Protein AF-I7GJS0-F1 (afdb_monomer_lite)

Foldseek 3Di:
DVVVVVVVVVVVVVVVVVVVVVVVVVVVVVVVVVVVVVVVVVVVVVVVVVVVVVVVVVVVVVVVVVVVVVVVVVVVVVVVVVVVVVVVVVVVVVVVVVVVVVVVVVVVVVVVVVVVVVVVVVVVVVVVVVVVVVVVVVVVVVVVVVVVVVVVVVVVVVVVVVVVVVVVVVCVVCVVVVNHPPPDPPDDPPPDDDDDDDDDDDDDDDPPPDDDDDDDDDDDDDDDDDDDDDDDDDDPPPVVVVQVVQWDAAPPPRDIHGNVPVVVNVVVNVVVVD

Radius of gyration: 73.62 Å; chains: 1; bounding box: 136×61×220 Å

Organism: Macaca fascicularis (NCBI:txid9541)

InterPro domains:
  IPR041641 CALCOCO1/2, zinc finger UBZ1-type [PS51905] (247-272)
  IPR051002 Ubiquitin-binding and autophagy-associated domain-containing protein [PTHR31915] (128-273)

Secondary structure (DSSP, 8-state):
-HHHHHHHHHHHHHHHHHHHHHHHHHHHHHHHHHHHHHHHHHHHHHHHHHHHHHHHHHHHHHHHHHHHHHHHHHHHHHHHHHHHHHHHHHHHHHHHHHHHHHHHHHHHHHHHHHHHHHHHHHHHHHHHHHHHHHHHHHHHHHHHHHHHHHHHHHHHHHHHHHHHHHHHHHHHHHHHTT--TTSS---------------------------------------------------TTHHHHHHTTSEEEPTTT--EEEGGGHHHHHHHHHHTT-

Sequence (274 aa):
MQAELQKKQEELETLQSINKKLELKVKEQKDYWETELLQLKEQNQKMSSENEKMGIRVDQLQAQLSTQEKEMEKLVQGDQDKTEQLEHLKKENGHLFLSLTEQRKDQKKLEQTVEEMKQNETTAMKKQQELTDENFDLSRRLSEKKMIYNALQREKERLEGENDLLKRENSRLLSYMGLDFNSLPYQVPTSDEGGAGQNPGLVYGNPYSGIQESSSPSQLSIKKCPICKADDICDHTLEQQQMQALCLNCPICDKIFPATEKQIFEDHVFCHSL

pLDDT: mean 81.27, std 23.24, range [31.23, 98.62]

Structure (mmCIF, N/CA/C/O backbone):
data_AF-I7GJS0-F1
#
_entry.id   AF-I7GJS0-F1
#
loop_
_atom_site.group_PDB
_atom_site.id
_atom_site.type_symbol
_atom_site.label_atom_id
_atom_site.label_alt_id
_atom_site.label_comp_id
_atom_site.label_asym_id
_atom_site.label_entity_id
_atom_site.label_seq_id
_atom_site.pdbx_PDB_ins_code
_atom_site.Cartn_x
_atom_site.Cartn_y
_atom_site.Cartn_z
_atom_site.occupancy
_atom_site.B_iso_or_equiv
_atom_site.auth_seq_id
_atom_site.auth_comp_id
_atom_site.auth_asym_id
_atom_site.auth_atom_id
_atom_site.pdbx_PDB_model_num
ATOM 1 N N . MET A 1 1 ? -63.911 3.334 114.489 1.00 67.69 1 MET A N 1
ATOM 2 C CA . MET A 1 1 ? -62.872 2.339 114.838 1.00 67.69 1 MET A CA 1
ATOM 3 C C . MET A 1 1 ? -63.097 0.957 114.211 1.00 67.69 1 MET A C 1
ATOM 5 O O . MET A 1 1 ? -62.375 0.657 113.278 1.00 67.69 1 MET A O 1
ATOM 9 N N . GLN A 1 2 ? -64.072 0.123 114.614 1.00 74.56 2 GLN A N 1
ATOM 10 C CA . GLN A 1 2 ? -64.191 -1.256 114.074 1.00 74.56 2 GLN A CA 1
ATOM 11 C C . GLN A 1 2 ? -64.625 -1.325 112.590 1.00 74.56 2 GLN A C 1
ATOM 13 O O . GLN A 1 2 ? -64.014 -2.047 111.809 1.00 74.56 2 GLN A O 1
ATOM 18 N N . ALA A 1 3 ? -65.599 -0.505 112.170 1.00 78.69 3 ALA A N 1
ATOM 19 C CA . ALA A 1 3 ? -66.038 -0.418 110.768 1.00 78.69 3 ALA A CA 1
ATOM 20 C C . ALA A 1 3 ? -64.973 0.180 109.823 1.00 78.69 3 ALA A C 1
ATOM 22 O O . ALA A 1 3 ? -64.853 -0.229 108.672 1.00 78.69 3 ALA A O 1
ATOM 23 N N . GLU A 1 4 ? -64.159 1.122 110.310 1.00 80.31 4 GLU A N 1
ATOM 24 C CA . GLU A 1 4 ? -63.023 1.661 109.545 1.00 80.31 4 GLU A CA 1
ATOM 25 C C . GLU A 1 4 ? -61.929 0.618 109.342 1.00 80.31 4 GLU A C 1
ATOM 27 O O . GLU A 1 4 ? -61.333 0.564 108.274 1.00 80.31 4 GLU A O 1
ATOM 32 N N . LEU A 1 5 ? -61.681 -0.226 110.344 1.00 83.75 5 LEU A N 1
ATOM 33 C CA . LEU A 1 5 ? -60.669 -1.278 110.280 1.00 83.75 5 LEU A CA 1
ATOM 34 C C . LEU A 1 5 ? -61.063 -2.369 109.272 1.00 83.75 5 LEU A C 1
ATOM 36 O O . LEU A 1 5 ? -60.226 -2.834 108.506 1.00 83.75 5 LEU A O 1
ATOM 40 N N . GLN A 1 6 ? -62.354 -2.701 109.210 1.00 82.94 6 GLN A N 1
ATOM 41 C CA . GLN A 1 6 ? -62.910 -3.647 108.242 1.00 82.94 6 GLN A CA 1
ATOM 42 C C . GLN A 1 6 ? -62.874 -3.094 106.806 1.00 82.94 6 GLN A C 1
ATOM 44 O O . GLN A 1 6 ? -62.404 -3.773 105.899 1.00 82.94 6 GLN A O 1
ATOM 49 N N . LYS A 1 7 ? -63.224 -1.815 106.613 1.00 87.06 7 LYS A N 1
ATOM 50 C CA . LYS A 1 7 ? -63.059 -1.123 105.324 1.00 87.06 7 LYS A CA 1
ATOM 51 C C . LYS A 1 7 ? -61.591 -1.070 104.879 1.00 87.06 7 LYS A C 1
ATOM 53 O O . LYS A 1 7 ? -61.289 -1.270 103.707 1.00 87.06 7 LYS A O 1
ATOM 58 N N . LYS A 1 8 ? -60.662 -0.832 105.812 1.00 88.50 8 LYS A N 1
ATOM 59 C CA . LYS A 1 8 ? -59.216 -0.842 105.538 1.00 88.50 8 LYS A CA 1
ATOM 60 C C . LYS A 1 8 ? -58.697 -2.230 105.156 1.00 88.50 8 LYS A C 1
ATOM 62 O O . LYS A 1 8 ? -57.802 -2.316 104.322 1.00 88.50 8 LYS A O 1
ATOM 67 N N . GLN A 1 9 ? -59.269 -3.293 105.717 1.00 90.00 9 GLN A N 1
ATOM 68 C CA . GLN A 1 9 ? -58.950 -4.673 105.350 1.00 90.00 9 GLN A CA 1
ATOM 69 C C . GLN A 1 9 ? -59.422 -5.010 103.923 1.00 90.00 9 GLN A C 1
ATOM 71 O O . GLN A 1 9 ? -58.647 -5.541 103.133 1.00 90.00 9 GLN A O 1
ATOM 76 N N . GLU A 1 10 ? -60.650 -4.637 103.558 1.00 88.06 10 GLU A N 1
ATOM 77 C CA . GLU A 1 10 ? -61.187 -4.825 102.199 1.00 88.06 10 GLU A CA 1
ATOM 78 C C . GLU A 1 10 ? -60.404 -4.009 101.148 1.00 88.06 10 GLU A C 1
ATOM 80 O O . GLU A 1 10 ? -60.085 -4.498 100.059 1.00 88.06 10 GLU A O 1
ATOM 85 N N . GLU A 1 11 ? -60.017 -2.771 101.480 1.00 90.38 11 GLU A N 1
ATOM 86 C CA . GLU A 1 11 ? -59.119 -1.946 100.654 1.00 90.38 11 GLU A CA 1
ATOM 87 C C . GLU A 1 11 ? -57.749 -2.624 100.458 1.00 90.38 11 GLU A C 1
ATOM 89 O O . GLU A 1 11 ? -57.196 -2.606 99.358 1.00 90.38 11 GLU A O 1
ATOM 94 N N . LEU A 1 12 ? -57.203 -3.272 101.491 1.00 92.38 12 LEU A N 1
ATOM 95 C CA . LEU A 1 12 ? -55.929 -3.985 101.396 1.00 92.38 12 LEU A CA 1
ATOM 96 C C . LEU A 1 12 ? -56.027 -5.220 100.486 1.00 92.38 12 LEU A C 1
ATOM 98 O O . LEU A 1 12 ? -55.151 -5.435 99.649 1.00 92.38 12 LEU A O 1
ATOM 102 N N . GLU A 1 13 ? -57.089 -6.014 100.612 1.00 92.19 13 GLU A N 1
ATOM 103 C CA . GLU A 1 13 ? -57.303 -7.219 99.798 1.00 92.19 13 GLU A CA 1
ATOM 104 C C . GLU A 1 13 ? -57.549 -6.886 98.318 1.00 92.19 13 GLU A C 1
ATOM 106 O O . GLU A 1 13 ? -57.004 -7.543 97.423 1.00 92.19 13 GLU A O 1
ATOM 111 N N . THR A 1 14 ? -58.306 -5.822 98.036 1.00 93.00 14 THR A N 1
ATOM 112 C CA . THR A 1 14 ? -58.502 -5.330 96.661 1.00 93.00 14 THR A CA 1
ATOM 113 C C . THR A 1 14 ? -57.197 -4.818 96.056 1.00 93.00 14 THR A C 1
ATOM 115 O O . THR A 1 14 ? -56.871 -5.187 94.924 1.00 93.00 14 THR A O 1
ATOM 118 N N . LEU A 1 15 ? -56.397 -4.055 96.810 1.00 94.19 15 LEU A N 1
ATOM 119 C CA . LEU A 1 15 ? -55.065 -3.624 96.380 1.00 94.19 15 LEU A CA 1
ATOM 120 C C . LEU A 1 15 ? -54.126 -4.810 96.134 1.00 94.19 15 LEU A C 1
ATOM 122 O O . LEU A 1 15 ? -53.414 -4.816 95.133 1.00 94.19 15 LEU A O 1
ATOM 126 N N . GLN A 1 16 ? -54.152 -5.845 96.977 1.00 93.75 16 GLN A N 1
ATOM 127 C CA . GLN A 1 16 ? -53.369 -7.068 96.765 1.00 93.75 16 GLN A CA 1
ATOM 128 C C . GLN A 1 16 ? -53.782 -7.812 95.487 1.00 93.75 16 GLN A C 1
ATOM 130 O O . GLN A 1 16 ? -52.921 -8.283 94.743 1.00 93.75 16 GLN A O 1
ATOM 135 N N . SER A 1 17 ? -55.085 -7.906 95.208 1.00 95.12 17 SER A N 1
ATOM 136 C CA . SER A 1 17 ? -55.609 -8.511 93.977 1.00 95.12 17 SER A CA 1
ATOM 137 C C . SER A 1 17 ? -55.191 -7.724 92.730 1.00 95.12 17 SER A C 1
ATOM 139 O O . SER A 1 17 ? -54.705 -8.298 91.752 1.00 95.12 17 SER A O 1
ATOM 141 N N . ILE A 1 18 ? -55.302 -6.392 92.786 1.00 95.31 18 ILE A N 1
ATOM 142 C CA . ILE A 1 18 ? -54.853 -5.495 91.715 1.00 95.31 18 ILE A CA 1
ATOM 143 C C . ILE A 1 18 ? -53.346 -5.639 91.494 1.00 95.31 18 ILE A C 1
ATOM 145 O O . ILE A 1 18 ? -52.919 -5.755 90.346 1.00 95.31 18 ILE A O 1
ATOM 149 N N . ASN A 1 19 ? -52.551 -5.689 92.565 1.00 94.88 19 ASN A N 1
ATOM 150 C CA . ASN A 1 19 ? -51.101 -5.807 92.466 1.00 94.88 19 ASN A CA 1
ATOM 151 C C . ASN A 1 19 ? -50.687 -7.131 91.803 1.00 94.88 19 ASN A C 1
ATOM 153 O O . ASN A 1 19 ? -49.937 -7.116 90.834 1.00 94.88 19 ASN A O 1
ATOM 157 N N . LYS A 1 20 ? -51.287 -8.262 92.203 1.00 95.88 20 LYS A N 1
ATOM 158 C CA . LYS A 1 20 ? -51.072 -9.563 91.536 1.00 95.88 20 LYS A CA 1
ATOM 159 C C . LYS A 1 20 ? -51.427 -9.529 90.046 1.00 95.88 20 LYS A C 1
ATOM 161 O O . LYS A 1 20 ? -50.728 -10.110 89.219 1.00 95.88 20 LYS A O 1
ATOM 166 N N . LYS A 1 21 ? -52.519 -8.848 89.681 1.00 96.19 21 LYS A N 1
ATOM 167 C CA . LYS A 1 21 ? -52.943 -8.708 88.278 1.00 96.19 21 LYS A CA 1
ATOM 168 C C . LYS A 1 21 ? -51.987 -7.824 87.473 1.00 96.19 21 LYS A C 1
ATOM 170 O O . LYS A 1 21 ? -51.758 -8.098 86.297 1.00 96.19 21 LYS A O 1
ATOM 175 N N . LEU A 1 22 ? -51.443 -6.772 88.085 1.00 96.06 22 LEU A N 1
ATOM 176 C CA . LEU A 1 22 ? -50.416 -5.926 87.475 1.00 96.06 22 LEU A CA 1
ATOM 177 C C . LEU A 1 22 ? -49.103 -6.690 87.292 1.00 96.06 22 LEU A C 1
ATOM 179 O O . LEU A 1 22 ? -48.543 -6.638 86.204 1.00 96.06 22 LEU A O 1
ATOM 183 N N . GLU A 1 23 ? -48.659 -7.450 88.294 1.00 95.38 23 GLU A N 1
ATOM 184 C CA . GLU A 1 23 ? -47.472 -8.309 88.198 1.00 95.38 23 GLU A CA 1
ATOM 185 C C . GLU A 1 23 ? -47.585 -9.312 87.043 1.00 95.38 23 GLU A C 1
ATOM 187 O O . GLU A 1 23 ? -46.649 -9.445 86.254 1.00 95.38 23 GLU A O 1
ATOM 192 N N . LEU A 1 24 ? -48.745 -9.964 86.890 1.00 96.31 24 LEU A N 1
ATOM 193 C CA . LEU A 1 24 ? -49.010 -10.861 85.760 1.00 96.31 24 LEU A CA 1
ATOM 194 C C . LEU A 1 24 ? -48.911 -10.135 84.414 1.00 96.31 24 LEU A C 1
ATOM 196 O O . LEU A 1 24 ? -48.199 -10.603 83.533 1.00 96.31 24 LEU A O 1
ATOM 200 N N . LYS A 1 25 ? -49.547 -8.966 84.267 1.00 96.19 25 LYS A N 1
ATOM 201 C CA . LYS A 1 25 ? -49.485 -8.183 83.020 1.00 96.19 25 LYS A CA 1
ATOM 202 C C . LYS A 1 25 ? -48.079 -7.696 82.685 1.00 96.19 25 LYS A C 1
ATOM 204 O O . LYS A 1 25 ? -47.700 -7.696 81.519 1.00 96.19 25 LYS A O 1
ATOM 209 N N . VAL A 1 26 ? -47.313 -7.266 83.689 1.00 96.12 26 VAL A N 1
ATOM 210 C CA . VAL A 1 26 ? -45.912 -6.860 83.509 1.00 96.12 26 VAL A CA 1
ATOM 211 C C . VAL A 1 26 ? -45.082 -8.049 83.040 1.00 96.12 26 VAL A C 1
ATOM 213 O O . VAL A 1 26 ? -44.243 -7.892 82.158 1.00 96.12 26 VAL A O 1
ATOM 216 N N . LYS A 1 27 ? -45.338 -9.241 83.587 1.00 95.94 27 LYS A N 1
ATOM 217 C CA . LYS A 1 27 ? -44.664 -10.469 83.169 1.00 95.94 27 LYS A CA 1
ATOM 218 C C . LYS A 1 27 ? -45.028 -10.868 81.738 1.00 95.94 27 LYS A C 1
ATOM 220 O O . LYS A 1 27 ? -44.129 -11.084 80.942 1.00 95.94 27 LYS A O 1
ATOM 225 N N . GLU A 1 28 ? -46.312 -10.868 81.388 1.00 95.81 28 GLU A N 1
ATOM 226 C CA . GLU A 1 28 ? -46.781 -11.145 80.022 1.00 95.81 28 GLU A CA 1
ATOM 227 C C . GLU A 1 28 ? -46.201 -10.153 79.004 1.00 95.81 28 GLU A C 1
ATOM 229 O O . GLU A 1 28 ? -45.730 -10.559 77.945 1.00 95.81 28 GLU A O 1
ATOM 234 N N . GLN A 1 29 ? -46.186 -8.854 79.329 1.00 96.75 29 GLN A N 1
ATOM 235 C CA . GLN A 1 29 ? -45.533 -7.855 78.483 1.00 96.75 29 GLN A CA 1
ATOM 236 C C . GLN A 1 29 ? -44.040 -8.124 78.352 1.00 96.75 29 GLN A C 1
ATOM 238 O O . GLN A 1 29 ? -43.509 -8.035 77.250 1.00 96.75 29 GLN A O 1
ATOM 243 N N . LYS A 1 30 ? -43.355 -8.428 79.456 1.00 97.06 30 LYS A N 1
ATOM 244 C CA . LYS A 1 30 ? -41.926 -8.729 79.438 1.00 97.06 30 LYS A CA 1
ATOM 245 C C . LYS A 1 30 ? -41.629 -9.921 78.527 1.00 97.06 30 LYS A C 1
ATOM 247 O O . LYS A 1 30 ? -40.768 -9.796 77.665 1.00 97.06 30 LYS A O 1
ATOM 252 N N . ASP A 1 31 ? -42.374 -11.014 78.670 1.00 96.88 31 ASP A N 1
ATOM 253 C CA . ASP A 1 31 ? -42.217 -12.213 77.844 1.00 96.88 31 ASP A CA 1
ATOM 254 C C . ASP A 1 31 ? -42.487 -11.888 76.359 1.00 96.88 31 ASP A C 1
ATOM 256 O O . ASP A 1 31 ? -41.718 -12.281 75.482 1.00 96.88 31 ASP A O 1
ATOM 260 N N . TYR A 1 32 ? -43.521 -11.086 76.068 1.00 96.88 32 TYR A N 1
ATOM 261 C CA . TYR A 1 32 ? -43.813 -10.603 74.713 1.00 96.88 32 TYR A CA 1
ATOM 262 C C . TYR A 1 32 ? -42.641 -9.798 74.120 1.00 96.88 32 TYR A C 1
ATOM 264 O O . TYR A 1 32 ? -42.136 -10.142 73.050 1.00 96.88 32 TYR A O 1
ATOM 272 N N . TRP A 1 33 ? -42.143 -8.781 74.831 1.00 97.62 33 TRP A N 1
ATOM 273 C CA . TRP A 1 33 ? -41.010 -7.965 74.376 1.00 97.62 33 TRP A CA 1
ATOM 274 C C . TRP A 1 33 ? -39.720 -8.780 74.220 1.00 97.62 33 TRP A C 1
ATOM 276 O O . TRP A 1 33 ? -38.939 -8.520 73.305 1.00 97.62 33 TRP A O 1
ATOM 286 N N . GLU A 1 34 ? -39.484 -9.773 75.081 1.00 97.50 34 GLU A N 1
ATOM 287 C CA . GLU A 1 34 ? -38.336 -10.677 74.964 1.00 97.50 34 GLU A CA 1
ATOM 288 C C . GLU A 1 34 ? -38.406 -11.517 73.683 1.00 97.50 34 GLU A C 1
ATOM 290 O O . GLU A 1 34 ? -37.393 -11.648 72.991 1.00 97.50 34 GLU A O 1
ATOM 295 N N . THR A 1 35 ? -39.588 -12.026 73.314 1.00 96.94 35 THR A N 1
ATOM 296 C CA . THR A 1 35 ? -39.765 -12.764 72.051 1.00 96.94 35 THR A CA 1
ATOM 297 C C . THR A 1 35 ? -39.579 -11.880 70.817 1.00 96.94 35 THR A C 1
ATOM 299 O O . THR A 1 35 ? -38.866 -12.274 69.892 1.00 96.94 35 THR A O 1
ATOM 302 N N . GLU A 1 36 ? -40.134 -10.664 70.818 1.00 97.19 36 GLU A N 1
ATOM 303 C CA . GLU A 1 36 ? -39.993 -9.707 69.712 1.00 97.19 36 GLU A CA 1
ATOM 304 C C . GLU A 1 36 ? -38.529 -9.268 69.536 1.00 97.19 36 GLU A C 1
ATOM 306 O O . GLU A 1 36 ? -38.002 -9.237 68.420 1.00 97.19 36 GLU A O 1
ATOM 311 N N . LEU A 1 37 ? -37.818 -9.032 70.645 1.00 97.75 37 LEU A N 1
ATOM 312 C CA . LEU A 1 37 ? -36.386 -8.736 70.632 1.00 97.75 37 LEU A CA 1
ATOM 313 C C . LEU A 1 37 ? -35.562 -9.891 70.043 1.00 97.75 37 LEU A C 1
ATOM 315 O O . LEU A 1 37 ? -34.598 -9.647 69.312 1.00 97.75 37 LEU A O 1
ATOM 319 N N . LEU A 1 38 ? -35.911 -11.141 70.364 1.00 97.69 38 LEU A N 1
ATOM 320 C CA . LEU A 1 38 ? -35.221 -12.317 69.834 1.00 97.69 38 LEU A CA 1
ATOM 321 C C . LEU A 1 38 ? -35.428 -12.444 68.318 1.00 97.69 38 LEU A C 1
ATOM 323 O O . LEU A 1 38 ? -34.462 -12.645 67.581 1.00 97.69 38 LEU A O 1
ATOM 327 N N . GLN A 1 39 ? -36.663 -12.244 67.853 1.00 97.94 39 GLN A N 1
ATOM 328 C CA . GLN A 1 39 ? -37.015 -12.302 66.435 1.00 97.94 39 GLN A CA 1
ATOM 329 C C . GLN A 1 39 ? -36.295 -11.215 65.622 1.00 97.94 39 GLN A C 1
ATOM 331 O O . GLN A 1 39 ? -35.747 -11.495 64.554 1.00 97.94 39 GLN A O 1
ATOM 336 N N . LEU A 1 40 ? -36.226 -9.985 66.142 1.00 97.94 40 LEU A N 1
ATOM 337 C CA . LEU A 1 40 ? -35.488 -8.891 65.504 1.00 97.94 40 LEU A CA 1
ATOM 338 C C . LEU A 1 40 ? -33.982 -9.171 65.425 1.00 97.94 40 LEU A C 1
ATOM 340 O O . LEU A 1 40 ? -33.349 -8.846 64.419 1.00 97.94 40 LEU A O 1
ATOM 344 N N . LYS A 1 41 ? -33.390 -9.796 66.452 1.00 97.62 41 LYS A N 1
ATOM 345 C CA . LYS A 1 41 ? -31.976 -10.208 66.423 1.00 97.62 41 LYS A CA 1
ATOM 346 C C . LYS A 1 41 ? -31.708 -11.244 65.338 1.00 97.62 41 LYS A C 1
ATOM 348 O O . LYS A 1 41 ? -30.733 -11.098 64.603 1.00 97.62 41 LYS A O 1
ATOM 353 N N . GLU A 1 42 ? -32.571 -12.248 65.211 1.00 97.50 42 GLU A N 1
ATOM 354 C CA . GLU A 1 42 ? -32.441 -13.278 64.178 1.00 97.50 42 GLU A CA 1
ATOM 355 C C . GLU A 1 42 ? -32.567 -12.680 62.769 1.00 97.50 42 GLU A C 1
ATOM 357 O O . GLU A 1 42 ? -31.740 -12.954 61.895 1.00 97.50 42 GLU A O 1
ATOM 362 N N . GLN A 1 43 ? -33.541 -11.789 62.556 1.00 97.94 43 GLN A N 1
ATOM 363 C CA . GLN A 1 43 ? -33.694 -11.077 61.286 1.00 97.94 43 GLN A CA 1
ATOM 364 C C . GLN A 1 43 ? -32.471 -10.215 60.953 1.00 97.94 43 GLN A C 1
ATOM 366 O O . GLN A 1 43 ? -31.980 -10.274 59.824 1.00 97.94 43 GLN A O 1
ATOM 371 N N . ASN A 1 44 ? -31.936 -9.467 61.922 1.00 97.94 44 ASN A N 1
ATOM 372 C CA . ASN A 1 44 ? -30.720 -8.676 61.723 1.00 97.94 44 ASN A CA 1
ATOM 373 C C . ASN A 1 44 ? -29.510 -9.553 61.392 1.00 97.94 44 ASN A C 1
ATOM 375 O O . ASN A 1 44 ? -28.736 -9.215 60.500 1.00 97.94 44 ASN A O 1
ATOM 379 N N . GLN A 1 45 ? -29.355 -10.695 62.064 1.00 98.00 45 GLN A N 1
ATOM 380 C CA . GLN A 1 45 ? -28.265 -11.624 61.777 1.00 98.00 45 GLN A CA 1
ATOM 381 C C . GLN A 1 45 ? -28.383 -12.207 60.364 1.00 98.00 45 GLN A C 1
ATOM 383 O O . GLN A 1 45 ? -27.392 -12.261 59.631 1.00 98.00 45 GLN A O 1
ATOM 388 N N . LYS A 1 46 ? -29.599 -12.577 59.943 1.00 98.25 46 LYS A N 1
ATOM 389 C CA . LYS A 1 46 ? -29.868 -13.036 58.577 1.00 98.25 46 LYS A CA 1
ATOM 390 C C . LYS A 1 46 ? -29.520 -11.957 57.553 1.00 98.25 46 LYS A C 1
ATOM 392 O O . LYS A 1 46 ? -28.747 -12.240 56.638 1.00 98.25 46 LYS A O 1
ATOM 397 N N . MET A 1 47 ? -30.026 -10.736 57.736 1.00 97.81 47 MET A N 1
ATOM 398 C CA . MET A 1 47 ? -29.735 -9.609 56.844 1.00 97.81 47 MET A CA 1
ATOM 399 C C . MET A 1 47 ? -28.238 -9.305 56.782 1.00 97.81 47 MET A C 1
ATOM 401 O O . MET A 1 47 ? -27.704 -9.115 55.695 1.00 97.81 47 MET A O 1
ATOM 405 N N . SER A 1 48 ? -27.536 -9.336 57.917 1.00 97.94 48 SER A N 1
ATOM 406 C CA . SER A 1 48 ? -26.084 -9.142 57.956 1.00 97.94 48 SER A CA 1
ATOM 407 C C . SER A 1 48 ? -25.347 -10.205 57.137 1.00 97.94 48 SER A C 1
ATOM 409 O O . SER A 1 48 ? -24.458 -9.863 56.361 1.00 97.94 48 SER A O 1
ATOM 411 N N . SER A 1 49 ? -25.738 -11.480 57.254 1.00 97.75 49 SER A N 1
ATOM 412 C CA . SER A 1 49 ? -25.121 -12.574 56.487 1.00 97.75 49 SER A CA 1
ATOM 413 C C . SER A 1 49 ? -25.396 -12.483 54.982 1.00 97.75 49 SER A C 1
ATOM 415 O O . SER A 1 49 ? -24.565 -12.864 54.159 1.00 97.75 49 SER A O 1
ATOM 417 N N . GLU A 1 50 ? -26.571 -11.985 54.601 1.00 98.00 50 GLU A N 1
ATOM 418 C CA . GLU A 1 50 ? -26.934 -11.773 53.203 1.00 98.00 50 GLU A CA 1
ATOM 419 C C . GLU A 1 50 ? -26.191 -10.572 52.617 1.00 98.00 50 GLU A C 1
ATOM 421 O O . GLU A 1 50 ? -25.687 -10.653 51.497 1.00 98.00 50 GLU A O 1
ATOM 426 N N . ASN A 1 51 ? -26.037 -9.504 53.400 1.00 98.06 51 ASN A N 1
ATOM 427 C CA . ASN A 1 51 ? -25.273 -8.327 53.016 1.00 98.06 51 ASN A CA 1
ATOM 428 C C . ASN A 1 51 ? -23.784 -8.655 52.816 1.00 98.06 51 ASN A C 1
ATOM 430 O O . ASN A 1 51 ? -23.186 -8.213 51.841 1.00 98.06 51 ASN A O 1
ATOM 434 N N . GLU A 1 52 ? -23.201 -9.501 53.670 1.00 97.94 52 GLU A N 1
ATOM 435 C CA . GLU A 1 52 ? -21.827 -9.994 53.501 1.00 97.94 52 GLU A CA 1
ATOM 436 C C . GLU A 1 52 ? -21.670 -10.815 52.209 1.00 97.94 52 GLU A C 1
ATOM 438 O O . GLU A 1 52 ? -20.766 -10.563 51.411 1.00 97.94 52 GLU A O 1
ATOM 443 N N . LYS A 1 53 ? -22.601 -11.742 51.935 1.00 98.31 53 LYS A N 1
ATOM 444 C CA . LYS A 1 53 ? -22.620 -12.501 50.670 1.00 98.31 53 LYS A CA 1
ATOM 445 C C . LYS A 1 53 ? -22.755 -11.589 49.455 1.00 98.31 53 LYS A C 1
ATOM 447 O O . LYS A 1 53 ? -22.169 -11.871 48.410 1.00 98.31 53 LYS A O 1
ATOM 452 N N . MET A 1 54 ? -23.554 -10.532 49.568 1.00 98.12 54 MET A N 1
ATOM 453 C CA . MET A 1 54 ? -23.730 -9.555 48.503 1.00 98.12 54 MET A CA 1
ATOM 454 C C . MET A 1 54 ? -22.451 -8.751 48.280 1.00 98.12 54 MET A C 1
ATOM 456 O O . MET A 1 54 ? -22.043 -8.619 47.132 1.00 98.12 54 MET A O 1
ATOM 460 N N . GLY A 1 55 ? -21.774 -8.326 49.351 1.00 98.31 55 GLY A N 1
ATOM 461 C CA . GLY A 1 55 ? -20.465 -7.672 49.289 1.00 98.31 55 GLY A CA 1
ATOM 462 C C . GLY A 1 55 ? -19.437 -8.498 48.514 1.00 98.31 55 GLY A C 1
ATOM 463 O O . GLY A 1 55 ? -18.880 -8.010 47.538 1.00 98.31 55 GLY A O 1
ATOM 464 N N . ILE A 1 56 ? -19.297 -9.789 48.838 1.00 98.19 56 ILE A N 1
ATOM 465 C CA . ILE A 1 56 ? -18.379 -10.698 48.123 1.00 98.19 56 ILE A CA 1
ATOM 466 C C . ILE A 1 56 ? -18.715 -10.782 46.624 1.00 98.19 56 ILE A C 1
ATOM 468 O O . ILE A 1 56 ? -17.818 -10.803 45.781 1.00 98.19 56 ILE A O 1
ATOM 472 N N . ARG A 1 57 ? -20.005 -10.828 46.264 1.00 98.25 57 ARG A N 1
ATOM 473 C CA . ARG A 1 57 ? -20.429 -10.847 44.852 1.00 98.25 57 ARG A CA 1
ATOM 474 C C . ARG A 1 57 ? -20.104 -9.537 44.141 1.00 98.25 57 ARG A C 1
ATOM 476 O O . ARG A 1 57 ? -19.699 -9.581 42.984 1.00 98.25 57 ARG A O 1
ATOM 483 N N . VAL A 1 58 ? -20.280 -8.398 44.812 1.00 98.62 58 VAL A N 1
ATOM 484 C CA . VAL A 1 58 ? -19.899 -7.090 44.265 1.00 98.62 58 VAL A CA 1
ATOM 485 C C . VAL A 1 58 ? -18.394 -7.043 44.016 1.00 98.62 58 VAL A C 1
ATOM 487 O O . VAL A 1 58 ? -17.993 -6.712 42.904 1.00 98.62 58 VAL A O 1
ATOM 490 N N . ASP A 1 59 ? -17.572 -7.471 44.975 1.00 98.44 59 ASP A N 1
ATOM 491 C CA . ASP A 1 59 ? -16.112 -7.508 44.819 1.00 98.44 59 ASP A CA 1
ATOM 492 C C . ASP A 1 59 ? -15.681 -8.422 43.661 1.00 98.44 59 ASP A C 1
ATOM 494 O O . ASP A 1 59 ? -14.802 -8.080 42.865 1.00 98.44 59 ASP A O 1
ATOM 498 N N . GLN A 1 60 ? -16.340 -9.575 43.514 1.00 98.44 60 GLN A N 1
ATOM 499 C CA . GLN A 1 60 ? -16.082 -10.496 42.410 1.00 98.44 60 GLN A CA 1
ATOM 500 C C . GLN A 1 60 ? -16.435 -9.879 41.048 1.00 98.44 60 GLN A C 1
ATOM 502 O O . GLN A 1 60 ? -15.654 -9.996 40.102 1.00 98.44 60 GLN A O 1
ATOM 507 N N . LEU A 1 61 ? -17.584 -9.205 40.942 1.00 98.50 61 LEU A N 1
ATOM 508 C CA . LEU A 1 61 ? -17.992 -8.511 39.718 1.00 98.50 61 LEU A CA 1
ATOM 509 C C . LEU A 1 61 ? -17.056 -7.340 39.396 1.00 98.50 61 LEU A C 1
ATOM 511 O O . LEU A 1 61 ? -16.678 -7.165 38.241 1.00 98.50 61 LEU A O 1
ATOM 515 N N . GLN A 1 62 ? -16.620 -6.587 40.407 1.00 98.56 62 GLN A N 1
ATOM 516 C CA . GLN A 1 62 ? -15.651 -5.500 40.262 1.00 98.56 62 GLN A CA 1
ATOM 517 C C . GLN A 1 62 ? -14.330 -6.011 39.660 1.00 98.56 62 GLN A C 1
ATOM 519 O O . GLN A 1 62 ? -13.790 -5.410 38.729 1.00 98.56 62 GLN A O 1
ATOM 524 N N . ALA A 1 63 ? -13.825 -7.148 40.151 1.00 98.38 63 ALA A N 1
ATOM 525 C CA . ALA A 1 63 ? -12.602 -7.763 39.639 1.00 98.38 63 ALA A CA 1
ATOM 526 C C . ALA A 1 63 ? -12.759 -8.279 38.197 1.00 98.38 63 ALA A C 1
ATOM 528 O O . ALA A 1 63 ? -11.842 -8.130 37.383 1.00 98.38 63 ALA A O 1
ATOM 529 N N . GLN A 1 64 ? -13.920 -8.848 37.857 1.00 98.56 64 GLN A N 1
ATOM 530 C CA . GLN A 1 64 ? -14.220 -9.293 36.492 1.00 98.56 64 GLN A CA 1
ATOM 531 C C . GLN A 1 64 ? -14.290 -8.115 35.519 1.00 98.56 64 GLN A C 1
ATOM 533 O O . GLN A 1 64 ? -13.628 -8.151 34.483 1.00 98.56 64 GLN A O 1
ATOM 538 N N . LEU A 1 65 ? -15.012 -7.050 35.880 1.00 98.38 65 LEU A N 1
ATOM 539 C CA . LEU A 1 65 ? -15.116 -5.838 35.067 1.00 98.38 65 LEU A CA 1
ATOM 540 C C . LEU A 1 65 ? -13.747 -5.189 34.843 1.00 98.38 65 LEU A C 1
ATOM 542 O O . LEU A 1 65 ? -13.413 -4.873 33.708 1.00 98.38 65 LEU A O 1
ATOM 546 N N . SER A 1 66 ? -12.916 -5.079 35.885 1.00 98.50 66 SER A N 1
ATOM 547 C CA . SER A 1 66 ? -11.554 -4.542 35.747 1.00 98.50 66 SER A CA 1
ATOM 548 C C . SER A 1 66 ? -10.667 -5.402 34.840 1.00 98.50 66 SER A C 1
ATOM 550 O O . SER A 1 66 ? -9.825 -4.883 34.106 1.00 98.50 66 SER A O 1
ATOM 552 N N . THR A 1 67 ? -10.840 -6.725 34.871 1.00 98.56 67 THR A N 1
ATOM 553 C CA . THR A 1 67 ? -10.100 -7.629 33.980 1.00 98.56 67 THR A CA 1
ATOM 554 C C . THR A 1 67 ? -10.526 -7.423 32.530 1.00 98.56 67 THR A C 1
ATOM 556 O O . THR A 1 67 ? -9.677 -7.234 31.661 1.00 98.56 67 THR A O 1
ATOM 559 N N . GLN A 1 68 ? -11.836 -7.388 32.284 1.00 98.44 68 GLN A N 1
ATOM 560 C CA . GLN A 1 68 ? -12.400 -7.198 30.953 1.00 98.44 68 GLN A CA 1
ATOM 561 C C . GLN A 1 68 ? -12.062 -5.816 30.373 1.00 98.44 68 GLN A C 1
ATOM 563 O O . GLN A 1 68 ? -11.758 -5.704 29.189 1.00 98.44 68 GLN A O 1
ATOM 568 N N . GLU A 1 69 ? -12.055 -4.772 31.201 1.00 98.31 69 GLU A N 1
ATOM 569 C CA . GLU A 1 69 ? -11.641 -3.420 30.814 1.00 98.31 69 GLU A CA 1
ATOM 570 C C . GLU A 1 69 ? -10.192 -3.401 30.311 1.00 98.31 69 GLU A C 1
ATOM 572 O O . GLU A 1 69 ? -9.923 -2.874 29.234 1.00 98.31 69 GLU A O 1
ATOM 577 N N . LYS A 1 70 ? -9.270 -4.067 31.019 1.00 98.50 70 LYS A N 1
ATOM 578 C CA . LYS A 1 70 ? -7.864 -4.183 30.593 1.00 98.50 70 LYS A CA 1
ATOM 579 C C . LYS A 1 70 ? -7.692 -4.986 29.308 1.00 98.50 70 LYS A C 1
ATOM 581 O O . LYS A 1 70 ? -6.794 -4.703 28.518 1.00 98.50 70 LYS A O 1
ATOM 586 N N . GLU A 1 71 ? -8.492 -6.028 29.107 1.00 98.31 71 GLU A N 1
ATOM 587 C CA . GLU A 1 71 ? -8.479 -6.791 27.855 1.00 98.31 71 GLU A CA 1
ATOM 588 C C . GLU A 1 71 ? -8.990 -5.946 26.686 1.00 98.31 71 GLU A C 1
ATOM 590 O O . GLU A 1 71 ? -8.364 -5.927 25.627 1.00 98.31 71 GLU A O 1
ATOM 595 N N . MET A 1 72 ? -10.068 -5.190 26.899 1.00 98.06 72 MET A N 1
ATOM 596 C CA . MET A 1 72 ? -10.601 -4.254 25.913 1.00 98.06 72 MET A CA 1
ATOM 597 C C . MET A 1 72 ? -9.587 -3.154 25.577 1.00 98.06 72 MET A C 1
ATOM 599 O O . MET A 1 72 ? -9.367 -2.879 24.402 1.00 98.06 72 MET A O 1
ATOM 603 N N . GLU A 1 73 ? -8.911 -2.581 26.573 1.00 98.50 73 GLU A N 1
ATOM 604 C CA . GLU A 1 73 ? -7.866 -1.570 26.374 1.00 98.50 73 GLU A CA 1
ATOM 605 C C . GLU A 1 73 ? -6.704 -2.105 25.520 1.00 98.50 73 GLU A C 1
ATOM 607 O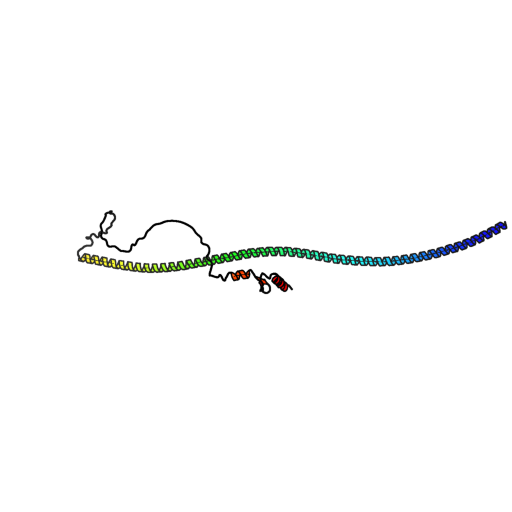 O . GLU A 1 73 ? -6.271 -1.446 24.575 1.00 98.50 73 GLU A O 1
ATOM 612 N N . LYS A 1 74 ? -6.251 -3.342 25.771 1.00 98.44 74 LYS A N 1
ATOM 613 C CA . LYS A 1 74 ? -5.216 -3.994 24.947 1.00 98.44 74 LYS A CA 1
ATOM 614 C C . LYS A 1 74 ? -5.656 -4.202 23.500 1.00 98.44 74 LYS A C 1
ATOM 616 O O . LYS A 1 74 ? -4.842 -4.034 22.595 1.00 98.44 74 LYS A O 1
ATOM 621 N N . LEU A 1 75 ? -6.910 -4.600 23.280 1.00 98.44 75 LEU A N 1
ATOM 622 C CA . LEU A 1 75 ? -7.452 -4.776 21.932 1.00 98.44 75 LEU A CA 1
ATOM 623 C C . LEU A 1 75 ? -7.526 -3.438 21.192 1.00 98.44 75 LEU A C 1
ATOM 625 O O . LEU A 1 75 ? -7.051 -3.351 20.064 1.00 98.44 75 LEU A O 1
ATOM 629 N N . VAL A 1 76 ? -8.035 -2.393 21.851 1.00 98.44 76 VAL A N 1
ATOM 630 C CA . VAL A 1 76 ? -8.121 -1.039 21.284 1.00 98.44 76 VAL A CA 1
ATOM 631 C C . VAL A 1 76 ? -6.736 -0.509 20.918 1.00 98.44 76 VAL A C 1
ATOM 633 O O . VAL A 1 76 ? -6.550 -0.032 19.800 1.00 98.44 76 VAL A O 1
ATOM 636 N N . GLN A 1 77 ? -5.748 -0.650 21.807 1.00 98.25 77 GLN A N 1
ATOM 637 C CA . GLN A 1 77 ? -4.375 -0.243 21.509 1.00 98.25 77 GLN A CA 1
ATOM 638 C C . GLN A 1 77 ? -3.804 -1.024 20.318 1.00 98.25 77 GLN A C 1
ATOM 640 O O . GLN A 1 77 ? -3.229 -0.433 19.410 1.00 98.25 77 GLN A O 1
ATOM 645 N N . GLY A 1 78 ? -4.009 -2.344 20.276 1.00 98.31 78 GLY A N 1
ATOM 646 C CA . GLY A 1 78 ? -3.547 -3.174 19.164 1.00 98.31 78 GLY A CA 1
ATOM 647 C C . GLY A 1 78 ? -4.186 -2.807 17.819 1.00 98.31 78 GLY A C 1
ATOM 648 O O . GLY A 1 78 ? -3.518 -2.872 16.786 1.00 98.31 78 GLY A O 1
ATOM 649 N N . ASP A 1 79 ? -5.458 -2.414 17.808 1.00 98.31 79 ASP A N 1
ATOM 650 C CA . ASP A 1 79 ? -6.139 -1.944 16.598 1.00 98.31 79 ASP A CA 1
ATOM 651 C C . ASP A 1 79 ? -5.646 -0.560 16.164 1.00 98.31 79 ASP A C 1
ATOM 653 O O . ASP A 1 79 ? -5.487 -0.309 14.964 1.00 98.31 79 ASP A O 1
ATOM 657 N N . GLN A 1 80 ? -5.334 0.317 17.119 1.00 98.38 80 GLN A N 1
ATOM 658 C CA . GLN A 1 80 ? -4.735 1.616 16.836 1.00 98.38 80 GLN A CA 1
ATOM 659 C C . GLN A 1 80 ? -3.332 1.467 16.229 1.00 98.38 80 GLN A C 1
ATOM 661 O O . GLN A 1 80 ? -3.083 2.003 15.149 1.00 98.38 80 GLN A O 1
ATOM 666 N N . ASP A 1 81 ? -2.469 0.640 16.823 1.00 98.38 81 ASP A N 1
ATOM 667 C CA . ASP A 1 81 ? -1.120 0.368 16.311 1.00 98.38 81 ASP A CA 1
ATOM 668 C C . ASP A 1 81 ? -1.158 -0.219 14.885 1.00 98.38 81 ASP A C 1
ATOM 670 O O . ASP A 1 81 ? -0.395 0.184 14.003 1.00 98.38 81 ASP A O 1
ATOM 674 N N . LYS A 1 82 ? -2.073 -1.164 14.616 1.00 98.56 82 LYS A N 1
ATOM 675 C CA . LYS A 1 82 ? -2.269 -1.727 13.265 1.00 98.56 82 LYS A CA 1
ATOM 676 C C . LYS A 1 82 ? -2.755 -0.680 12.269 1.00 98.56 82 LYS A C 1
ATOM 678 O O . LYS A 1 82 ? -2.349 -0.710 11.107 1.00 98.56 82 LYS A O 1
ATOM 683 N N . THR A 1 83 ? -3.627 0.226 12.704 1.00 98.38 83 THR A N 1
ATOM 684 C CA . THR A 1 83 ? -4.133 1.316 11.862 1.00 98.38 83 THR A CA 1
ATOM 685 C C . THR A 1 83 ? -2.996 2.258 11.466 1.00 98.38 83 THR A C 1
ATOM 687 O O . THR A 1 83 ? -2.868 2.595 10.288 1.00 98.38 83 THR A O 1
ATOM 690 N N . GLU A 1 84 ? -2.118 2.607 12.407 1.00 98.38 84 GLU A N 1
ATOM 691 C CA . GLU A 1 84 ? -0.930 3.428 12.145 1.00 98.38 84 GLU A CA 1
ATOM 692 C C . GLU A 1 84 ? 0.046 2.740 11.177 1.00 98.38 84 GLU A C 1
ATOM 694 O O . GLU A 1 84 ? 0.508 3.356 10.211 1.00 98.38 84 GLU A O 1
ATOM 699 N N . GLN A 1 85 ? 0.307 1.441 11.366 1.00 98.50 85 GLN A N 1
ATOM 700 C CA . GLN A 1 85 ? 1.132 0.652 10.440 1.00 98.50 85 GLN A CA 1
ATOM 701 C C . GLN A 1 85 ? 0.543 0.623 9.025 1.00 98.50 85 GLN A C 1
ATOM 703 O O . GLN A 1 85 ? 1.268 0.782 8.039 1.00 98.50 85 GLN A O 1
ATOM 708 N N . LEU A 1 86 ? -0.775 0.452 8.905 1.00 98.56 86 LEU A N 1
ATOM 709 C CA . LEU A 1 86 ? -1.459 0.453 7.615 1.00 98.56 86 LEU A CA 1
ATOM 710 C C . LEU A 1 86 ? -1.364 1.822 6.934 1.00 98.56 86 LEU A C 1
ATOM 712 O O . LEU A 1 86 ? -1.142 1.895 5.724 1.00 98.56 86 LEU A O 1
ATOM 716 N N . GLU A 1 87 ? -1.488 2.914 7.690 1.00 98.31 87 GLU A N 1
ATOM 717 C CA . GLU A 1 87 ? -1.321 4.263 7.154 1.00 98.31 87 GLU A CA 1
ATOM 718 C C . GLU A 1 87 ? 0.112 4.507 6.656 1.00 98.31 87 GLU A C 1
ATOM 720 O O . GLU A 1 87 ? 0.300 5.080 5.578 1.00 98.31 87 GLU A O 1
ATOM 725 N N . HIS A 1 88 ? 1.122 4.029 7.388 1.00 98.50 88 HIS A N 1
ATOM 726 C CA . HIS A 1 88 ? 2.521 4.098 6.965 1.00 98.50 88 HIS A CA 1
ATOM 727 C C . HIS A 1 88 ? 2.754 3.346 5.650 1.00 98.50 88 HIS A C 1
ATOM 729 O O . HIS A 1 88 ? 3.233 3.931 4.678 1.00 98.50 88 HIS A O 1
ATOM 735 N N . LEU A 1 89 ? 2.318 2.085 5.572 1.00 98.62 89 LEU A N 1
ATOM 736 C CA . LEU A 1 89 ? 2.423 1.275 4.354 1.00 98.62 89 LEU A CA 1
ATOM 737 C C . LEU A 1 89 ? 1.674 1.907 3.176 1.00 98.62 89 LEU A C 1
ATOM 739 O O . LEU A 1 89 ? 2.128 1.841 2.034 1.00 98.62 89 LEU A O 1
ATOM 743 N N . LYS A 1 90 ? 0.532 2.556 3.425 1.00 98.44 90 LYS A N 1
ATOM 744 C CA . LYS A 1 90 ? -0.212 3.285 2.391 1.00 98.44 90 LYS A CA 1
ATOM 745 C C . LYS A 1 90 ? 0.589 4.472 1.847 1.00 98.44 90 LYS A C 1
ATOM 747 O O . LYS A 1 90 ? 0.576 4.699 0.637 1.00 98.44 90 LYS A O 1
ATOM 752 N N . LYS A 1 91 ? 1.295 5.209 2.712 1.00 98.25 91 LYS A N 1
ATOM 753 C CA . LYS A 1 91 ? 2.187 6.311 2.310 1.00 98.25 91 LYS A CA 1
ATOM 754 C C . LYS A 1 91 ? 3.379 5.796 1.500 1.00 98.25 91 LYS A C 1
ATOM 756 O O . LYS A 1 91 ? 3.652 6.338 0.431 1.00 98.25 91 LYS A O 1
ATOM 761 N N . GLU A 1 92 ? 4.030 4.724 1.951 1.00 98.31 92 GLU A N 1
ATOM 762 C CA . GLU A 1 92 ? 5.148 4.095 1.232 1.00 98.31 92 GLU A CA 1
ATOM 763 C C . GLU A 1 92 ? 4.727 3.554 -0.136 1.00 98.31 92 GLU A C 1
ATOM 765 O O . GLU A 1 92 ? 5.375 3.846 -1.139 1.00 98.31 92 GLU A O 1
ATOM 770 N N . ASN A 1 93 ? 3.600 2.842 -0.214 1.00 98.50 93 ASN A N 1
ATOM 771 C CA . ASN A 1 93 ? 3.049 2.380 -1.488 1.00 98.50 93 ASN A CA 1
ATOM 772 C C . ASN A 1 93 ? 2.718 3.547 -2.425 1.00 98.50 93 ASN A C 1
ATOM 774 O O . ASN A 1 93 ? 2.967 3.458 -3.627 1.00 98.50 93 ASN A O 1
ATOM 778 N N . GLY A 1 94 ? 2.199 4.655 -1.888 1.00 98.56 94 GLY A N 1
ATOM 779 C CA . GLY A 1 94 ? 1.991 5.883 -2.653 1.00 98.56 94 GLY A CA 1
ATOM 780 C C . GLY A 1 94 ? 3.295 6.427 -3.242 1.00 98.56 94 GLY A C 1
ATOM 781 O O . GLY A 1 94 ? 3.349 6.736 -4.432 1.00 98.56 94 GLY A O 1
ATOM 782 N N . HIS A 1 95 ? 4.361 6.483 -2.440 1.00 98.31 95 HIS A N 1
ATOM 783 C CA . HIS A 1 95 ? 5.687 6.899 -2.900 1.00 98.31 95 HIS A CA 1
ATOM 784 C C . HIS A 1 95 ? 6.240 5.960 -3.983 1.00 98.31 95 HIS A C 1
ATOM 786 O O . HIS A 1 95 ? 6.652 6.420 -5.046 1.00 98.31 95 HIS A O 1
ATOM 792 N N . LEU A 1 96 ? 6.192 4.643 -3.757 1.00 98.56 96 LEU A N 1
ATOM 793 C CA . LEU A 1 96 ? 6.646 3.643 -4.727 1.00 98.56 96 LEU A CA 1
ATOM 794 C C . LEU A 1 96 ? 5.883 3.737 -6.050 1.00 98.56 96 LEU A C 1
ATOM 796 O O . LEU A 1 96 ? 6.487 3.632 -7.117 1.00 98.56 96 LEU A O 1
ATOM 800 N N . PHE A 1 97 ? 4.572 3.978 -6.001 1.00 98.44 97 PHE A N 1
ATOM 801 C CA . PHE A 1 97 ? 3.769 4.169 -7.201 1.00 98.44 97 PHE A CA 1
ATOM 802 C C . PHE A 1 97 ? 4.230 5.393 -8.000 1.00 98.44 97 PHE A C 1
ATOM 804 O O . PHE A 1 97 ? 4.411 5.296 -9.214 1.00 98.44 97 PHE A O 1
ATOM 811 N N . LEU A 1 98 ? 4.484 6.524 -7.333 1.00 98.38 98 LEU A N 1
ATOM 812 C CA . LEU A 1 98 ? 5.013 7.723 -7.987 1.00 98.38 98 LEU A CA 1
ATOM 813 C C . LEU A 1 98 ? 6.366 7.441 -8.652 1.00 98.38 98 LEU A C 1
ATOM 815 O O . LEU A 1 98 ? 6.496 7.677 -9.855 1.00 98.38 98 LEU A O 1
ATOM 819 N N . SER A 1 99 ? 7.316 6.841 -7.928 1.00 98.31 99 SER A N 1
ATOM 820 C CA . SER A 1 99 ? 8.628 6.470 -8.477 1.00 98.31 99 SER A CA 1
ATOM 821 C C . SER A 1 99 ? 8.513 5.522 -9.675 1.00 98.31 99 SER A C 1
ATOM 823 O O . SER A 1 99 ? 9.179 5.722 -10.689 1.00 98.31 99 SER A O 1
ATOM 825 N N . LEU A 1 100 ? 7.622 4.527 -9.616 1.00 98.50 100 LEU A N 1
ATOM 826 C CA . LEU A 1 100 ? 7.404 3.592 -10.721 1.00 98.50 100 LEU A CA 1
ATOM 827 C C . LEU A 1 100 ? 6.819 4.292 -11.957 1.00 98.50 100 LEU A C 1
ATOM 829 O O . LEU A 1 100 ? 7.194 3.986 -13.090 1.00 98.50 100 LEU A O 1
ATOM 833 N N . THR A 1 101 ? 5.896 5.240 -11.766 1.00 97.81 101 THR A N 1
ATOM 834 C CA . THR A 1 101 ? 5.333 6.007 -12.888 1.00 97.81 101 THR A CA 1
ATOM 835 C C . THR A 1 101 ? 6.356 6.935 -13.534 1.00 97.81 101 THR A C 1
ATOM 837 O O . THR A 1 101 ? 6.332 7.096 -14.755 1.00 97.81 101 THR A O 1
ATOM 840 N N . GLU A 1 102 ? 7.260 7.522 -12.751 1.00 98.25 102 GLU A N 1
ATOM 841 C CA . GLU A 1 102 ? 8.370 8.330 -13.258 1.00 98.25 102 GLU A CA 1
ATOM 842 C C . GLU A 1 102 ? 9.360 7.467 -14.043 1.00 98.25 102 GLU A C 1
ATOM 844 O O . GLU A 1 102 ? 9.628 7.753 -15.211 1.00 98.25 102 GLU A O 1
ATOM 849 N N . GLN A 1 103 ? 9.767 6.328 -13.479 1.00 98.38 103 GLN A N 1
ATOM 850 C CA . GLN A 1 103 ? 10.642 5.371 -14.152 1.00 98.38 103 GLN A CA 1
ATOM 851 C C . GLN A 1 103 ? 10.068 4.905 -15.498 1.00 98.38 103 GLN A C 1
ATOM 853 O O . GLN A 1 103 ? 10.790 4.857 -16.492 1.00 98.38 103 GLN A O 1
ATOM 858 N N . ARG A 1 104 ? 8.761 4.613 -15.578 1.00 98.25 104 ARG A N 1
ATOM 859 C CA . ARG A 1 104 ? 8.107 4.254 -16.851 1.00 98.25 104 ARG A CA 1
ATOM 860 C C . ARG A 1 104 ? 8.152 5.382 -17.880 1.00 98.25 104 ARG A C 1
ATOM 862 O O . ARG A 1 104 ? 8.295 5.113 -19.072 1.00 98.25 104 ARG A O 1
ATOM 869 N N . LYS A 1 105 ? 8.007 6.641 -17.452 1.00 98.00 105 LYS A N 1
ATOM 870 C CA . LYS A 1 105 ? 8.113 7.795 -18.361 1.00 98.00 105 LYS A CA 1
ATOM 871 C C . LYS A 1 105 ? 9.524 7.905 -18.923 1.00 98.00 105 LYS A C 1
ATOM 873 O O . LYS A 1 105 ? 9.671 8.123 -20.123 1.00 98.00 105 LYS A O 1
ATOM 878 N N . ASP A 1 106 ? 10.536 7.735 -18.084 1.00 97.81 106 ASP A N 1
ATOM 879 C CA . ASP A 1 106 ? 11.927 7.823 -18.519 1.00 97.81 106 ASP A CA 1
ATOM 880 C C . ASP A 1 106 ? 12.337 6.633 -19.385 1.00 97.81 106 ASP A C 1
ATOM 882 O O . ASP A 1 106 ? 12.998 6.831 -20.402 1.00 97.81 106 ASP A O 1
ATOM 886 N N . GLN A 1 107 ? 11.842 5.430 -19.084 1.00 98.31 107 GLN A N 1
ATOM 887 C CA . GLN A 1 107 ? 11.991 4.274 -19.966 1.00 98.31 107 GLN A CA 1
ATOM 888 C C . GLN A 1 107 ? 11.416 4.560 -21.359 1.00 98.31 107 GLN A C 1
ATOM 890 O O . GLN A 1 107 ? 12.097 4.341 -22.357 1.00 98.31 107 GLN A O 1
ATOM 895 N N . LYS A 1 108 ? 10.205 5.126 -21.444 1.00 98.38 108 LYS A N 1
ATOM 896 C CA . LYS A 1 108 ? 9.587 5.474 -22.731 1.00 98.38 108 LYS A CA 1
ATOM 897 C C . LYS A 1 108 ? 10.402 6.515 -23.514 1.00 98.38 108 LYS A C 1
ATOM 899 O O . LYS A 1 108 ? 10.536 6.398 -24.730 1.00 98.38 108 LYS A O 1
ATOM 904 N N . LYS A 1 109 ? 10.963 7.527 -22.837 1.00 98.38 109 LYS A N 1
ATOM 905 C CA . LYS A 1 109 ? 11.861 8.514 -23.474 1.00 98.38 109 LYS A CA 1
ATOM 906 C C . LYS A 1 109 ? 13.148 7.866 -23.983 1.00 98.38 109 LYS A C 1
ATOM 908 O O . LYS A 1 109 ? 13.634 8.228 -25.055 1.00 98.38 109 LYS A O 1
ATOM 913 N N . LEU A 1 110 ? 13.702 6.922 -23.223 1.00 98.31 110 LEU A N 1
ATOM 914 C CA . LEU A 1 110 ? 14.909 6.203 -23.610 1.00 98.31 110 LEU A CA 1
ATOM 915 C C . LEU A 1 110 ? 14.649 5.317 -24.832 1.00 98.31 110 LEU A C 1
ATOM 917 O O . LEU A 1 110 ? 15.424 5.361 -25.781 1.00 98.31 110 LEU A O 1
ATOM 921 N N . GLU A 1 111 ? 13.537 4.580 -24.844 1.00 98.12 111 GLU A N 1
ATOM 922 C CA . GLU A 1 111 ? 13.105 3.775 -25.993 1.00 98.12 111 GLU A CA 1
ATOM 923 C C . GLU A 1 111 ? 12.949 4.633 -27.254 1.00 98.12 111 GLU A C 1
ATOM 925 O O . GLU A 1 111 ? 13.473 4.271 -28.306 1.00 98.12 111 GLU A O 1
ATOM 930 N N . GLN A 1 112 ? 12.315 5.806 -27.140 1.00 98.31 112 GLN A N 1
ATOM 931 C CA . GLN A 1 112 ? 12.200 6.746 -28.257 1.00 98.31 112 GLN A CA 1
ATOM 932 C C . GLN A 1 112 ? 13.576 7.215 -28.755 1.00 98.31 112 GLN A C 1
ATOM 934 O O . GLN A 1 112 ? 13.846 7.157 -29.951 1.00 98.31 112 GLN A O 1
ATOM 939 N N . THR A 1 113 ? 14.462 7.632 -27.845 1.00 98.12 113 THR A N 1
ATOM 940 C CA . THR A 1 113 ? 15.823 8.075 -28.201 1.00 98.12 113 THR A CA 1
ATOM 941 C C . THR A 1 113 ? 16.605 6.971 -28.915 1.00 98.12 113 THR A C 1
ATOM 943 O O . THR A 1 113 ? 17.306 7.229 -29.891 1.00 98.12 113 THR A O 1
ATOM 946 N N . VAL A 1 114 ? 16.490 5.726 -28.449 1.00 98.12 114 VAL A N 1
ATOM 947 C CA . VAL A 1 114 ? 17.154 4.573 -29.071 1.00 98.12 114 VAL A CA 1
ATOM 948 C C . VAL A 1 114 ? 16.620 4.320 -30.478 1.00 98.12 114 VAL A C 1
ATOM 950 O O . VAL A 1 114 ? 17.409 4.048 -31.381 1.00 98.12 114 VAL A O 1
ATOM 953 N N . GLU A 1 115 ? 15.311 4.429 -30.688 1.00 98.00 115 GLU A N 1
ATOM 954 C CA . GLU A 1 115 ? 14.717 4.248 -32.013 1.00 98.00 115 GLU A CA 1
ATOM 955 C C . GLU A 1 115 ? 15.148 5.354 -32.989 1.00 98.00 115 GLU A C 1
ATOM 957 O O . GLU A 1 115 ? 15.554 5.065 -34.116 1.00 98.00 115 GLU A O 1
ATOM 962 N N . GLU A 1 116 ? 15.173 6.611 -32.539 1.00 98.25 116 GLU A N 1
ATOM 963 C CA . GLU A 1 116 ? 15.703 7.736 -33.320 1.00 98.25 116 GLU A CA 1
ATOM 964 C C . GLU A 1 116 ? 17.186 7.529 -33.679 1.00 98.25 116 GLU A C 1
ATOM 966 O O . GLU A 1 116 ? 17.589 7.738 -34.827 1.00 98.25 116 GLU A O 1
ATOM 971 N N . MET A 1 117 ? 18.007 7.051 -32.735 1.00 97.62 117 MET A N 1
ATOM 972 C CA . MET A 1 117 ? 19.412 6.726 -33.003 1.00 97.62 117 MET A CA 1
ATOM 973 C C . MET A 1 117 ? 19.567 5.610 -34.040 1.00 97.62 117 MET A C 1
ATOM 975 O O . MET A 1 117 ? 20.393 5.755 -34.936 1.00 97.62 117 MET A O 1
ATOM 979 N N . LYS A 1 118 ? 18.758 4.544 -33.989 1.00 98.19 118 LYS A N 1
ATOM 980 C CA . LYS A 1 118 ? 18.785 3.471 -35.002 1.00 98.19 118 LYS A CA 1
ATOM 981 C C . LYS A 1 118 ? 18.426 3.987 -36.394 1.00 98.19 118 LYS A C 1
ATOM 983 O O . LYS A 1 118 ? 19.061 3.623 -37.385 1.00 98.19 118 LYS A O 1
ATOM 988 N N . GLN A 1 119 ? 17.424 4.857 -36.500 1.00 98.00 119 GLN A N 1
ATOM 989 C CA . GLN A 1 119 ? 17.063 5.476 -37.779 1.00 98.00 119 GLN A CA 1
ATOM 990 C C . GLN A 1 119 ? 18.203 6.358 -38.312 1.00 98.00 119 GLN A C 1
ATOM 992 O O . GLN A 1 119 ? 18.569 6.278 -39.488 1.00 98.00 119 GLN A O 1
ATOM 997 N N . ASN A 1 120 ? 18.838 7.141 -37.443 1.00 97.75 120 ASN A N 1
ATOM 998 C CA . ASN A 1 120 ? 19.998 7.949 -37.815 1.00 97.75 120 ASN A CA 1
ATOM 999 C C . ASN A 1 120 ? 21.203 7.088 -38.223 1.00 97.75 120 ASN A C 1
ATOM 1001 O O . ASN A 1 120 ? 21.860 7.383 -39.218 1.00 97.75 120 ASN A O 1
ATOM 1005 N N . GLU A 1 121 ? 21.462 5.989 -37.520 1.00 97.56 121 GLU A N 1
ATOM 1006 C CA . GLU A 1 121 ? 22.527 5.042 -37.852 1.00 97.56 121 GLU A CA 1
ATOM 1007 C C . GLU A 1 121 ? 22.287 4.389 -39.219 1.00 97.56 121 GLU A C 1
ATOM 1009 O O . GLU A 1 121 ? 23.165 4.409 -40.079 1.00 97.56 121 GLU A O 1
ATOM 1014 N N . THR A 1 122 ? 21.074 3.893 -39.482 1.00 97.12 122 THR A N 1
ATOM 1015 C CA . THR A 1 122 ? 20.746 3.278 -40.781 1.00 97.12 122 THR A CA 1
ATOM 1016 C C . THR A 1 122 ? 20.841 4.270 -41.943 1.00 97.12 122 THR A C 1
ATOM 1018 O O . THR A 1 122 ? 21.307 3.907 -43.025 1.00 97.12 122 THR A O 1
ATOM 1021 N N . THR A 1 123 ? 20.443 5.531 -41.749 1.00 97.69 123 THR A N 1
ATOM 1022 C CA . THR A 1 123 ? 20.602 6.571 -42.781 1.00 97.69 123 THR A CA 1
ATOM 1023 C C . THR A 1 123 ? 22.063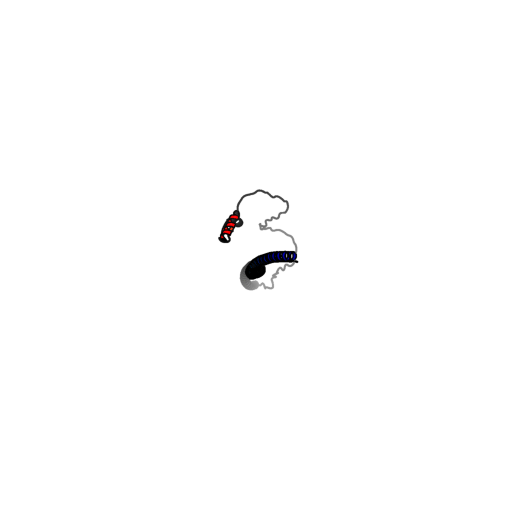 6.970 -42.983 1.00 97.69 123 THR A C 1
ATOM 1025 O O . THR A 1 123 ? 22.479 7.170 -44.125 1.00 97.69 123 THR A O 1
ATOM 1028 N N . ALA A 1 124 ? 22.864 7.034 -41.915 1.00 97.94 124 ALA A N 1
ATOM 1029 C CA . ALA A 1 124 ? 24.302 7.275 -42.001 1.00 97.94 124 ALA A CA 1
ATOM 1030 C C . ALA A 1 124 ? 25.028 6.132 -42.728 1.00 97.94 124 ALA A C 1
ATOM 1032 O O . ALA A 1 124 ? 25.830 6.402 -43.621 1.00 97.94 124 ALA A O 1
ATOM 1033 N N . MET A 1 125 ? 24.693 4.872 -42.430 1.00 97.75 125 MET A N 1
ATOM 1034 C CA . MET A 1 125 ? 25.249 3.707 -43.126 1.00 97.75 125 MET A CA 1
ATOM 1035 C C . MET A 1 125 ? 24.912 3.711 -44.620 1.00 97.75 125 MET A C 1
ATOM 1037 O O . MET A 1 125 ? 25.792 3.455 -45.437 1.00 97.75 125 MET A O 1
ATOM 1041 N N . LYS A 1 126 ? 23.670 4.051 -45.001 1.00 97.88 126 LYS A N 1
ATOM 1042 C CA . LYS A 1 126 ? 23.286 4.184 -46.420 1.00 97.88 126 LYS A CA 1
ATOM 1043 C C . LYS A 1 126 ? 24.119 5.246 -47.137 1.00 97.88 126 LYS A C 1
ATOM 1045 O O . LYS A 1 126 ? 24.697 4.956 -48.177 1.00 97.88 126 LYS A O 1
ATOM 1050 N N . LYS A 1 127 ? 24.261 6.436 -46.542 1.00 97.62 127 LYS A N 1
ATOM 1051 C CA . LYS A 1 127 ? 25.107 7.510 -47.094 1.00 97.62 127 LYS A CA 1
ATOM 1052 C C . LYS A 1 127 ? 26.570 7.089 -47.211 1.00 97.62 127 LYS A C 1
ATOM 1054 O O . LYS A 1 127 ? 27.232 7.410 -48.192 1.00 97.62 127 LYS A O 1
ATOM 1059 N N . GLN A 1 128 ? 27.090 6.373 -46.216 1.00 97.56 128 GLN A N 1
ATOM 1060 C CA . GLN A 1 128 ? 28.458 5.866 -46.252 1.00 97.56 128 GLN A CA 1
ATOM 1061 C C . GLN A 1 128 ? 28.650 4.843 -47.378 1.00 97.56 128 GLN A C 1
ATOM 1063 O O . GLN A 1 128 ? 29.673 4.886 -48.062 1.00 97.56 128 GLN A O 1
ATOM 1068 N N . GLN A 1 129 ? 27.678 3.954 -47.590 1.00 97.81 129 GLN A N 1
ATOM 1069 C CA . GLN A 1 129 ? 27.703 3.001 -48.695 1.00 97.81 129 GLN A CA 1
ATOM 1070 C C . GLN A 1 129 ? 27.700 3.726 -50.048 1.00 97.81 129 GLN A C 1
ATOM 1072 O O . GLN A 1 129 ? 28.575 3.466 -50.866 1.00 97.81 129 GLN A O 1
ATOM 1077 N N . GLU A 1 130 ? 26.802 4.696 -50.241 1.00 97.69 130 GLU A N 1
ATOM 1078 C CA . GLU A 1 130 ? 26.727 5.510 -51.465 1.00 97.69 130 GLU A CA 1
ATOM 1079 C C . GLU A 1 130 ? 28.058 6.219 -51.770 1.00 97.69 130 GLU A C 1
ATOM 1081 O O . GLU A 1 130 ? 28.571 6.132 -52.885 1.00 97.69 130 GLU A O 1
ATOM 1086 N N . LEU A 1 131 ? 28.671 6.858 -50.765 1.00 97.81 131 LEU A N 1
ATOM 1087 C CA . LEU A 1 131 ? 29.981 7.509 -50.912 1.00 97.81 131 LEU A CA 1
ATOM 1088 C C . LEU A 1 131 ? 31.113 6.514 -51.199 1.00 97.81 131 LEU A C 1
ATOM 1090 O O . LEU A 1 131 ? 32.091 6.854 -51.868 1.00 97.81 131 LEU A O 1
ATOM 1094 N N . THR A 1 132 ? 31.020 5.294 -50.671 1.00 97.12 132 THR A N 1
ATOM 1095 C CA . THR A 1 132 ? 32.002 4.234 -50.934 1.00 97.12 132 THR A CA 1
ATOM 1096 C C . THR A 1 132 ? 31.903 3.763 -52.384 1.00 97.12 132 THR A C 1
ATOM 1098 O O . THR A 1 132 ? 32.926 3.650 -53.063 1.00 97.12 132 THR A O 1
ATOM 1101 N N . ASP A 1 133 ? 30.681 3.570 -52.879 1.00 97.50 133 ASP A N 1
ATOM 1102 C CA . ASP A 1 133 ? 30.410 3.167 -54.259 1.00 97.50 133 ASP A CA 1
ATOM 1103 C C . ASP A 1 133 ? 30.836 4.258 -55.259 1.00 97.50 133 ASP A C 1
ATOM 1105 O O . ASP A 1 133 ? 31.480 3.961 -56.271 1.00 97.50 133 ASP A O 1
ATOM 1109 N N . GLU A 1 134 ? 30.566 5.535 -54.957 1.00 97.94 134 GLU A N 1
ATOM 1110 C CA . GLU A 1 134 ? 31.019 6.669 -55.773 1.00 97.94 134 GLU A CA 1
ATOM 1111 C C . GLU A 1 134 ? 32.552 6.758 -55.821 1.00 97.94 134 GLU A C 1
ATOM 1113 O O . GLU A 1 134 ? 33.136 6.891 -56.900 1.00 97.94 134 GLU A O 1
ATOM 1118 N N . ASN A 1 135 ? 33.233 6.618 -54.678 1.00 97.62 135 ASN A N 1
ATOM 1119 C CA . ASN A 1 135 ? 34.699 6.601 -54.637 1.00 97.62 135 ASN A CA 1
ATOM 1120 C C . ASN A 1 135 ? 35.289 5.454 -55.464 1.00 97.62 135 ASN A C 1
ATOM 1122 O O . ASN A 1 135 ? 36.322 5.632 -56.120 1.00 97.62 135 ASN A O 1
ATOM 1126 N N . PHE A 1 136 ? 34.645 4.286 -55.455 1.00 97.69 136 PHE A N 1
ATOM 1127 C CA . PHE A 1 136 ? 35.055 3.159 -56.283 1.00 97.69 136 PHE A CA 1
ATOM 1128 C C . PHE A 1 136 ? 34.906 3.476 -57.780 1.00 97.69 136 PHE A C 1
ATOM 1130 O O . PHE A 1 136 ? 35.851 3.261 -58.548 1.00 97.69 136 PHE A O 1
ATOM 1137 N N . ASP A 1 137 ? 33.774 4.052 -58.202 1.00 98.00 137 ASP A N 1
ATOM 1138 C CA . ASP A 1 137 ? 33.559 4.462 -59.596 1.00 98.00 137 ASP A CA 1
ATOM 1139 C C . ASP A 1 137 ? 34.564 5.534 -60.045 1.00 98.00 137 ASP A C 1
ATOM 1141 O O . ASP A 1 137 ? 35.191 5.405 -61.102 1.00 98.00 137 ASP A O 1
ATOM 1145 N N . LEU A 1 138 ? 34.789 6.562 -59.223 1.00 97.81 138 LEU A N 1
ATOM 1146 C CA . LEU A 1 138 ? 35.775 7.607 -59.497 1.00 97.81 138 LEU A CA 1
ATOM 1147 C C . LEU A 1 138 ? 37.194 7.036 -59.607 1.00 97.81 138 LEU A C 1
ATOM 1149 O O . LEU A 1 138 ? 37.929 7.401 -60.528 1.00 97.81 138 LEU A O 1
ATOM 1153 N N . SER A 1 139 ? 37.567 6.105 -58.725 1.00 97.75 139 SER A N 1
ATOM 1154 C CA . SER A 1 139 ? 38.871 5.429 -58.764 1.00 97.75 139 SER A CA 1
ATOM 1155 C C . SER A 1 139 ? 39.055 4.624 -60.051 1.00 97.75 139 SER A C 1
ATOM 1157 O O . SER A 1 139 ? 40.116 4.693 -60.680 1.00 97.75 139 SER A O 1
ATOM 1159 N N . ARG A 1 140 ? 38.011 3.912 -60.493 1.00 97.94 140 ARG A N 1
ATOM 1160 C CA . ARG A 1 140 ? 38.003 3.194 -61.774 1.00 97.94 140 ARG A CA 1
ATOM 1161 C C . ARG A 1 140 ? 38.197 4.153 -62.951 1.00 97.94 140 ARG A C 1
ATOM 1163 O O . ARG A 1 140 ? 39.134 3.967 -63.728 1.00 97.94 140 ARG A O 1
ATOM 1170 N N . ARG A 1 141 ? 37.393 5.221 -63.042 1.00 97.94 141 ARG A N 1
ATOM 1171 C CA . ARG A 1 141 ? 37.508 6.240 -64.107 1.00 97.94 141 ARG A CA 1
ATOM 1172 C C . ARG A 1 141 ? 38.880 6.916 -64.113 1.00 97.94 141 ARG A C 1
ATOM 1174 O O . ARG A 1 141 ? 39.412 7.242 -65.173 1.00 97.94 141 ARG A O 1
ATOM 1181 N N . LEU A 1 142 ? 39.468 7.153 -62.940 1.00 97.94 142 LEU A N 1
ATOM 1182 C CA . LEU A 1 142 ? 40.801 7.740 -62.818 1.00 97.94 142 LEU A CA 1
ATOM 1183 C C . LEU A 1 142 ? 41.887 6.787 -63.334 1.00 97.94 142 LEU A C 1
ATOM 1185 O O . LEU A 1 142 ? 42.796 7.226 -64.040 1.00 97.94 142 LEU A O 1
ATOM 1189 N N . SER A 1 143 ? 41.770 5.489 -63.046 1.00 97.75 143 SER A N 1
ATOM 1190 C CA . SER A 1 143 ? 42.657 4.456 -63.595 1.00 97.75 143 SER A CA 1
ATOM 1191 C C . SER A 1 143 ? 42.562 4.376 -65.123 1.00 97.75 143 SER A C 1
ATOM 1193 O O . SER A 1 143 ? 43.583 4.409 -65.812 1.00 97.75 143 SER A O 1
ATOM 1195 N N . GLU A 1 144 ? 41.345 4.378 -65.674 1.00 97.44 144 GLU A N 1
ATOM 1196 C CA . GLU A 1 144 ? 41.106 4.410 -67.124 1.00 97.44 144 GLU A CA 1
ATOM 1197 C C . GLU A 1 144 ? 41.739 5.647 -67.775 1.00 97.44 144 GLU A C 1
ATOM 1199 O O . GLU A 1 144 ? 42.494 5.530 -68.743 1.00 97.44 144 GLU A O 1
ATOM 1204 N N . LYS A 1 145 ? 41.517 6.837 -67.198 1.00 97.62 145 LYS A N 1
ATOM 1205 C CA . LYS A 1 145 ? 42.145 8.084 -67.662 1.00 97.62 145 LYS A CA 1
ATOM 1206 C C . LYS A 1 145 ? 43.669 8.012 -67.619 1.00 97.62 145 LYS A C 1
ATOM 1208 O O . LYS A 1 145 ? 44.318 8.470 -68.556 1.00 97.62 145 LYS A O 1
ATOM 1213 N N . LYS A 1 146 ? 44.249 7.418 -66.571 1.00 98.00 146 LYS A N 1
ATOM 1214 C CA . LYS A 1 146 ? 45.700 7.217 -66.458 1.00 98.00 146 LYS A CA 1
ATOM 1215 C C . LYS A 1 146 ? 46.230 6.309 -67.571 1.00 98.00 146 LYS A C 1
ATOM 1217 O O . LYS A 1 146 ? 47.265 6.613 -68.160 1.00 98.00 146 LYS A O 1
ATOM 1222 N N . MET A 1 147 ? 45.516 5.232 -67.898 1.00 97.06 147 MET A N 1
ATOM 1223 C CA . MET A 1 147 ? 45.881 4.339 -69.003 1.00 97.06 147 MET A CA 1
ATOM 1224 C C . MET A 1 147 ? 45.829 5.048 -70.359 1.00 97.06 147 MET A C 1
ATOM 1226 O O . MET A 1 147 ? 46.774 4.930 -71.141 1.00 97.06 147 MET A O 1
ATOM 1230 N N . ILE A 1 148 ? 44.771 5.827 -70.613 1.00 97.69 148 ILE A N 1
ATOM 1231 C CA . ILE A 1 148 ? 44.624 6.629 -71.836 1.00 97.69 148 ILE A CA 1
ATOM 1232 C C . ILE A 1 148 ? 45.746 7.665 -71.936 1.00 97.69 148 ILE A C 1
ATOM 1234 O O . ILE A 1 148 ? 46.402 7.753 -72.970 1.00 97.69 148 ILE A O 1
ATOM 1238 N N . TYR A 1 149 ? 46.018 8.406 -70.860 1.00 97.31 149 TYR A N 1
ATOM 1239 C CA . TYR A 1 149 ? 47.100 9.389 -70.820 1.00 97.31 149 TYR A CA 1
ATOM 1240 C C . TYR A 1 149 ? 48.457 8.755 -71.150 1.00 97.31 149 TYR A C 1
ATOM 1242 O O . TYR A 1 149 ? 49.174 9.253 -72.012 1.00 97.31 149 TYR A O 1
ATOM 1250 N N . ASN A 1 150 ? 48.781 7.609 -70.545 1.00 97.25 150 ASN A N 1
ATOM 1251 C CA . ASN A 1 150 ? 50.023 6.887 -70.830 1.00 97.25 150 ASN A CA 1
ATOM 1252 C C . ASN A 1 150 ? 50.105 6.382 -72.282 1.00 97.25 150 ASN A C 1
ATOM 1254 O O . ASN A 1 150 ? 51.198 6.247 -72.833 1.00 97.25 150 ASN A O 1
ATOM 1258 N N . ALA A 1 151 ? 48.976 6.041 -72.908 1.00 97.25 151 ALA A N 1
ATOM 1259 C CA . ALA A 1 151 ? 48.936 5.682 -74.324 1.00 97.25 151 ALA A CA 1
ATOM 1260 C C . ALA A 1 151 ? 49.166 6.909 -75.219 1.00 97.25 151 ALA A C 1
ATOM 1262 O O . ALA A 1 151 ? 50.014 6.852 -76.105 1.00 97.25 151 ALA A O 1
ATOM 1263 N N . LEU A 1 152 ? 48.484 8.023 -74.939 1.00 97.19 152 LEU A N 1
ATOM 1264 C CA . LEU A 1 152 ? 48.655 9.288 -75.659 1.00 97.19 152 LEU A CA 1
ATOM 1265 C C . LEU A 1 152 ? 50.073 9.851 -75.519 1.00 97.19 152 LEU A C 1
ATOM 1267 O O . LEU A 1 152 ? 50.613 10.374 -76.485 1.00 97.19 152 LEU A O 1
ATOM 1271 N N . GLN A 1 153 ? 50.696 9.714 -74.349 1.00 97.44 153 GLN A N 1
ATOM 1272 C CA . GLN A 1 153 ? 52.076 10.139 -74.125 1.00 97.44 153 GLN A CA 1
ATOM 1273 C C . GLN A 1 153 ? 53.060 9.337 -74.991 1.00 97.44 153 GLN A C 1
ATOM 1275 O O . GLN A 1 153 ? 53.899 9.929 -75.662 1.00 97.44 153 GLN A O 1
ATOM 1280 N N . ARG A 1 154 ? 52.909 8.005 -75.053 1.00 96.75 154 ARG A N 1
ATOM 1281 C CA . ARG A 1 154 ? 53.714 7.151 -75.948 1.00 96.75 154 ARG A CA 1
ATOM 1282 C C . ARG A 1 154 ? 53.492 7.487 -77.421 1.00 96.75 154 ARG A C 1
ATOM 1284 O O . ARG A 1 154 ? 54.439 7.499 -78.199 1.00 96.75 154 ARG A O 1
ATOM 1291 N N . GLU A 1 155 ? 52.246 7.751 -77.806 1.00 96.50 155 GLU A N 1
ATOM 1292 C CA . GLU A 1 155 ? 51.891 8.159 -79.167 1.00 96.50 155 GLU A CA 1
ATOM 1293 C C . GLU A 1 155 ? 52.532 9.499 -79.538 1.00 96.50 155 GLU A C 1
ATOM 1295 O O . GLU A 1 155 ? 53.112 9.629 -80.612 1.00 96.50 155 GLU A O 1
ATOM 1300 N N . LYS A 1 156 ? 52.479 10.474 -78.625 1.00 97.12 156 LYS A N 1
ATOM 1301 C CA . LYS A 1 156 ? 53.125 11.777 -78.773 1.00 97.12 156 LYS A CA 1
ATOM 1302 C C . LYS A 1 156 ? 54.631 11.625 -78.978 1.00 97.12 156 LYS A C 1
ATOM 1304 O O . LYS A 1 156 ? 55.150 12.166 -79.945 1.00 97.12 156 LYS A O 1
ATOM 1309 N N . GLU A 1 157 ? 55.309 10.861 -78.122 1.00 97.19 157 GLU A N 1
ATOM 1310 C CA . GLU A 1 157 ? 56.751 10.594 -78.242 1.00 97.19 157 GLU A CA 1
ATOM 1311 C C . GLU A 1 157 ? 57.098 9.919 -79.579 1.00 97.19 157 GLU A C 1
ATOM 1313 O O . GLU A 1 157 ? 58.094 10.267 -80.217 1.00 97.19 157 GLU A O 1
ATOM 1318 N N . ARG A 1 158 ? 56.255 8.987 -80.048 1.00 96.88 158 ARG A N 1
ATOM 1319 C CA . ARG A 1 158 ? 56.431 8.342 -81.356 1.00 96.88 158 ARG A CA 1
ATOM 1320 C C . ARG A 1 158 ? 56.288 9.339 -82.506 1.00 96.88 158 ARG A C 1
ATOM 1322 O O . ARG A 1 158 ? 57.156 9.383 -83.373 1.00 96.88 158 ARG A O 1
ATOM 1329 N N . LEU A 1 159 ? 55.225 10.146 -82.502 1.00 96.56 159 LEU A N 1
ATOM 1330 C CA . LEU A 1 159 ? 54.975 11.167 -83.523 1.00 96.56 159 LEU A CA 1
ATOM 1331 C C . LEU A 1 159 ? 56.055 12.252 -83.529 1.00 96.56 159 LEU A C 1
ATOM 1333 O O . LEU A 1 159 ? 56.440 12.704 -84.601 1.00 96.56 159 LEU A O 1
ATOM 1337 N N . GLU A 1 160 ? 56.568 12.658 -82.366 1.00 95.88 160 GLU A N 1
ATOM 1338 C CA . GLU A 1 160 ? 57.706 13.579 -82.261 1.00 95.88 160 GLU A CA 1
ATOM 1339 C C . GLU A 1 160 ? 58.962 12.974 -82.911 1.00 95.88 160 GLU A C 1
ATOM 1341 O O . GLU A 1 160 ? 59.586 13.621 -83.752 1.00 95.88 160 GLU A O 1
ATOM 1346 N N . GLY A 1 161 ? 59.271 11.702 -82.632 1.00 94.69 161 GLY A N 1
ATOM 1347 C CA . GLY A 1 161 ? 60.380 10.992 -83.278 1.00 94.69 161 GLY A CA 1
ATOM 1348 C C . GLY A 1 161 ? 60.220 10.835 -84.798 1.00 94.69 161 GLY A C 1
ATOM 1349 O O . GLY A 1 161 ? 61.178 11.037 -85.550 1.00 94.69 161 GLY A O 1
ATOM 1350 N N . GLU A 1 162 ? 59.012 10.513 -85.272 1.00 95.00 162 GLU A N 1
ATOM 1351 C CA . GLU A 1 162 ? 58.678 10.470 -86.704 1.00 95.00 162 GLU A CA 1
ATOM 1352 C C . GLU A 1 162 ? 58.798 11.859 -87.355 1.00 95.00 162 GLU A C 1
ATOM 1354 O O . GLU A 1 162 ? 59.360 11.989 -88.443 1.00 95.00 162 GLU A O 1
ATOM 1359 N N . ASN A 1 163 ? 58.337 12.917 -86.682 1.00 95.31 163 ASN A N 1
ATOM 1360 C CA . ASN A 1 163 ? 58.440 14.297 -87.154 1.00 95.31 163 ASN A CA 1
ATOM 1361 C C . ASN A 1 163 ? 59.907 14.730 -87.300 1.00 95.31 163 ASN A C 1
ATOM 1363 O O . ASN A 1 163 ? 60.282 15.310 -88.317 1.00 95.31 163 ASN A O 1
ATOM 1367 N N . ASP A 1 164 ? 60.761 14.381 -86.339 1.00 95.25 164 ASP A N 1
ATOM 1368 C CA . ASP A 1 164 ? 62.195 14.674 -86.393 1.00 95.25 164 ASP A CA 1
ATOM 1369 C C . ASP A 1 164 ? 62.929 13.882 -87.488 1.00 95.25 164 ASP A C 1
ATOM 1371 O O . ASP A 1 164 ? 63.900 14.368 -88.080 1.00 95.25 164 ASP A O 1
ATOM 1375 N N . LEU A 1 165 ? 62.481 12.661 -87.801 1.00 94.62 165 LEU A N 1
ATOM 1376 C CA . LEU A 1 165 ? 62.949 11.909 -88.971 1.00 94.62 165 LEU A CA 1
ATOM 1377 C C . LEU A 1 165 ? 62.524 12.591 -90.275 1.00 94.62 165 LEU A C 1
ATOM 1379 O O . LEU A 1 165 ? 63.367 12.816 -91.144 1.00 94.62 165 LEU A O 1
ATOM 1383 N N . LEU A 1 166 ? 61.249 12.966 -90.396 1.00 94.44 166 LEU A N 1
ATOM 1384 C CA . LEU A 1 166 ? 60.720 13.654 -91.572 1.00 94.44 166 LEU A CA 1
ATOM 1385 C C . LEU A 1 166 ? 61.389 15.009 -91.795 1.00 94.44 166 LEU A C 1
ATOM 1387 O O . LEU A 1 166 ? 61.732 15.321 -92.928 1.00 94.44 166 LEU A O 1
ATOM 1391 N N . LYS A 1 167 ? 61.636 15.799 -90.744 1.00 92.06 167 LYS A N 1
ATOM 1392 C CA . LYS A 1 167 ? 62.398 17.054 -90.840 1.00 92.06 167 LYS A CA 1
ATOM 1393 C C . LYS A 1 167 ? 63.792 16.818 -91.416 1.00 92.06 167 LYS A C 1
ATOM 1395 O O . LYS A 1 167 ? 64.194 17.534 -92.326 1.00 92.06 167 LYS A O 1
ATOM 1400 N N . ARG A 1 168 ? 64.513 15.798 -90.933 1.00 91.19 168 ARG A N 1
ATOM 1401 C CA . ARG A 1 168 ? 65.838 15.433 -91.466 1.00 91.19 168 ARG A CA 1
ATOM 1402 C C . ARG A 1 168 ? 65.774 15.013 -92.930 1.00 91.19 168 ARG A C 1
ATOM 1404 O O . ARG A 1 168 ? 66.606 15.445 -93.722 1.00 91.19 168 ARG A O 1
ATOM 1411 N N . GLU A 1 169 ? 64.792 14.194 -93.286 1.00 89.50 169 GLU A N 1
ATOM 1412 C CA . GLU A 1 169 ? 64.598 13.729 -94.658 1.00 89.50 169 GLU A CA 1
ATOM 1413 C C . GLU A 1 169 ? 64.223 14.874 -95.604 1.00 89.50 169 GLU A C 1
ATOM 1415 O O . GLU A 1 169 ? 64.777 14.992 -96.692 1.00 89.50 169 GLU A O 1
ATOM 1420 N N . ASN A 1 170 ? 63.332 15.763 -95.173 1.00 89.38 170 ASN A N 1
ATOM 1421 C CA . ASN A 1 170 ? 62.923 16.931 -95.942 1.00 89.38 170 ASN A CA 1
ATOM 1422 C C . ASN A 1 170 ? 64.117 17.869 -96.180 1.00 89.38 170 ASN A C 1
ATOM 1424 O O . ASN A 1 170 ? 64.386 18.238 -97.320 1.00 89.38 170 ASN A O 1
ATOM 1428 N N . SER A 1 171 ? 64.928 18.142 -95.150 1.00 88.19 171 SER A N 1
ATOM 1429 C CA . SER A 1 171 ? 66.193 18.874 -95.309 1.00 88.19 171 SER A CA 1
ATOM 1430 C C . SER A 1 171 ? 67.159 18.184 -96.282 1.00 88.19 171 SER A C 1
ATOM 1432 O O . SER A 1 171 ? 67.808 18.856 -97.084 1.00 88.19 171 SER A 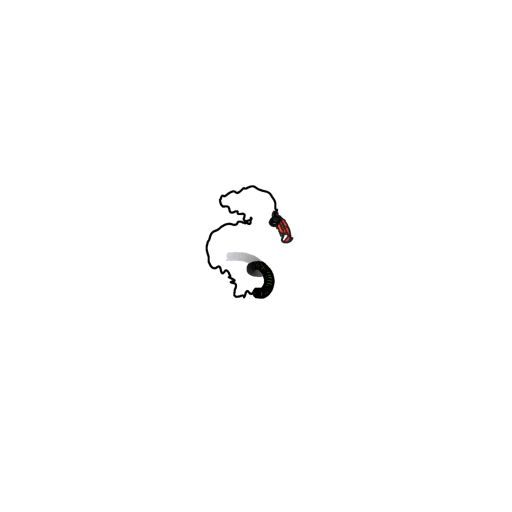O 1
ATOM 1434 N N . ARG A 1 172 ? 67.240 16.844 -96.264 1.00 89.25 172 ARG A N 1
ATOM 1435 C CA . ARG A 1 172 ? 68.053 16.064 -97.213 1.00 89.25 172 ARG A CA 1
ATOM 1436 C C . ARG A 1 172 ? 67.561 16.225 -98.654 1.00 89.25 172 ARG A C 1
ATOM 1438 O O . ARG A 1 172 ? 68.368 16.453 -99.550 1.00 89.25 172 ARG A O 1
ATOM 1445 N N . LEU A 1 173 ? 66.255 16.117 -98.885 1.00 88.44 173 LEU A N 1
ATOM 1446 C CA . LEU A 1 173 ? 65.653 16.273 -100.212 1.00 88.44 173 LEU A CA 1
ATOM 1447 C C . LEU A 1 173 ? 65.783 17.707 -100.744 1.00 88.44 173 LEU A C 1
ATOM 1449 O O . LEU A 1 173 ? 66.131 17.889 -101.909 1.00 88.44 173 LEU A O 1
ATOM 1453 N N . LEU A 1 174 ? 65.571 18.718 -99.897 1.00 81.88 174 LEU A N 1
ATOM 1454 C CA . LEU A 1 174 ? 65.807 20.127 -100.233 1.00 81.88 174 LEU A CA 1
ATOM 1455 C C . LEU A 1 174 ? 67.259 20.363 -100.678 1.00 81.88 174 LEU A C 1
ATOM 1457 O O . LEU A 1 174 ? 67.490 20.998 -101.708 1.00 81.88 174 LEU A O 1
ATOM 1461 N N . SER A 1 175 ? 68.225 19.750 -99.982 1.00 79.81 175 SER A N 1
ATOM 1462 C CA . SER A 1 175 ? 69.641 19.779 -100.366 1.00 79.81 175 SER A CA 1
ATOM 1463 C C . SER A 1 175 ? 69.897 19.160 -101.752 1.00 79.81 175 SER A C 1
ATOM 1465 O O . SER A 1 175 ? 70.614 19.759 -102.552 1.00 79.81 175 SER A O 1
ATOM 1467 N N . TYR A 1 176 ? 69.267 18.025 -102.092 1.00 77.50 176 TYR A N 1
ATOM 1468 C CA . TYR A 1 176 ? 69.364 17.419 -103.433 1.00 77.50 176 TYR A CA 1
ATOM 1469 C C . TYR A 1 176 ? 68.760 18.286 -104.550 1.00 77.50 176 TYR A C 1
ATOM 1471 O O . TYR A 1 176 ? 69.215 18.210 -105.690 1.00 77.50 176 TYR A O 1
ATOM 1479 N N . MET A 1 177 ? 67.761 19.116 -104.240 1.00 75.12 177 MET A N 1
ATOM 1480 C CA . MET A 1 177 ? 67.141 20.049 -105.191 1.00 75.12 177 MET A CA 1
ATOM 1481 C C . MET A 1 177 ? 67.883 21.392 -105.304 1.00 75.12 177 MET A C 1
ATOM 1483 O O . MET A 1 177 ? 67.444 22.262 -106.053 1.00 75.12 177 MET A O 1
ATOM 1487 N N . GLY A 1 178 ? 68.992 21.583 -104.578 1.00 65.62 178 GLY A N 1
ATOM 1488 C CA . GLY A 1 178 ? 69.738 22.847 -104.556 1.00 65.62 178 GLY A CA 1
ATOM 1489 C C . GLY A 1 178 ? 68.967 24.011 -103.921 1.00 65.62 178 GLY A C 1
ATOM 1490 O O . GLY A 1 178 ? 69.338 25.167 -104.113 1.00 65.62 178 GLY A O 1
ATOM 1491 N N . LEU A 1 179 ? 67.890 23.715 -103.185 1.00 60.47 179 LEU A N 1
ATOM 1492 C CA . LEU A 1 179 ? 67.073 24.696 -102.479 1.00 60.47 179 LEU A CA 1
ATOM 1493 C C . LEU A 1 179 ? 67.559 24.755 -101.032 1.00 60.47 179 LEU A C 1
ATOM 1495 O O . LEU A 1 179 ? 67.272 23.868 -100.231 1.00 60.47 179 LEU A O 1
ATOM 1499 N N . ASP A 1 180 ? 68.335 25.786 -100.706 1.00 57.66 180 ASP A N 1
ATOM 1500 C CA . ASP A 1 180 ? 68.802 26.003 -99.340 1.00 57.66 180 ASP A CA 1
ATOM 1501 C C . ASP A 1 180 ? 67.631 26.461 -98.450 1.00 57.66 180 ASP A C 1
ATOM 1503 O O . ASP A 1 180 ? 66.756 27.221 -98.885 1.00 57.66 180 ASP A O 1
ATOM 1507 N N . PHE A 1 181 ? 67.608 26.014 -97.191 1.00 52.62 181 PHE A N 1
ATOM 1508 C CA . PHE A 1 181 ? 66.481 26.194 -96.253 1.00 52.62 181 PHE A CA 1
ATOM 1509 C C . PHE A 1 181 ? 66.152 27.677 -95.968 1.00 52.62 181 PHE A C 1
ATOM 1511 O O . PHE A 1 181 ? 65.113 28.000 -95.399 1.00 52.62 181 PHE A O 1
ATOM 1518 N N . ASN A 1 182 ? 67.019 28.593 -96.404 1.00 54.69 182 ASN A N 1
ATOM 1519 C CA . ASN A 1 182 ? 66.905 30.036 -96.216 1.00 54.69 182 ASN A CA 1
ATOM 1520 C C . ASN A 1 182 ? 66.286 30.792 -97.411 1.00 54.69 182 ASN A C 1
ATOM 1522 O O . ASN A 1 182 ? 66.351 32.019 -97.434 1.00 54.69 182 ASN A O 1
ATOM 1526 N N . SER A 1 183 ? 65.725 30.123 -98.428 1.00 51.72 183 SER A N 1
ATOM 1527 C CA . SER A 1 183 ? 65.223 30.800 -99.648 1.00 51.72 183 SER A CA 1
ATOM 1528 C C . SER A 1 183 ? 63.751 30.555 -100.011 1.00 51.72 183 SER A C 1
ATOM 1530 O O . SER A 1 183 ? 63.312 31.000 -101.069 1.00 51.72 183 SER A O 1
ATOM 1532 N N . LEU A 1 184 ? 62.953 29.921 -99.147 1.00 51.56 184 LEU A N 1
ATOM 1533 C CA . LEU A 1 184 ? 61.503 29.786 -99.346 1.00 51.56 184 LEU A CA 1
ATOM 1534 C C . LEU A 1 184 ? 60.739 30.452 -98.192 1.00 51.56 184 LEU A C 1
ATOM 1536 O O . LEU A 1 184 ? 60.955 30.082 -97.036 1.00 51.56 184 LEU A O 1
ATOM 1540 N N . PRO A 1 185 ? 59.833 31.412 -98.461 1.00 46.12 185 PRO A N 1
ATOM 1541 C CA . PRO A 1 185 ? 59.009 31.997 -97.422 1.00 46.12 185 PRO A CA 1
ATOM 1542 C C . PRO A 1 185 ? 57.938 30.974 -97.044 1.00 46.12 185 PRO A C 1
ATOM 1544 O O . PRO A 1 185 ? 56.881 30.906 -97.667 1.00 46.12 185 PRO A O 1
ATOM 1547 N N . TYR A 1 186 ? 58.184 30.176 -96.005 1.00 41.47 186 TYR A N 1
ATOM 1548 C CA . TYR A 1 186 ? 57.074 29.568 -95.281 1.00 41.47 186 TYR A CA 1
ATOM 1549 C C . TYR A 1 186 ? 56.420 30.672 -94.447 1.00 41.47 186 TYR A C 1
ATOM 1551 O O . TYR A 1 186 ? 56.716 30.864 -93.268 1.00 41.47 186 TYR A O 1
ATOM 1559 N N . GLN A 1 187 ? 55.572 31.465 -95.104 1.00 41.25 187 GLN A N 1
ATOM 1560 C CA . GLN A 1 187 ? 54.608 32.309 -94.421 1.00 41.25 187 GLN A CA 1
ATOM 1561 C C . GLN A 1 187 ? 53.637 31.386 -93.690 1.00 41.25 187 GLN A C 1
ATOM 1563 O O . GLN A 1 187 ? 52.761 30.766 -94.286 1.00 41.25 187 GLN A O 1
ATOM 1568 N N . VAL A 1 188 ? 53.802 31.315 -92.373 1.00 38.59 188 VAL A N 1
ATOM 1569 C CA . VAL A 1 188 ? 52.682 31.104 -91.462 1.00 38.59 188 VAL A CA 1
ATOM 1570 C C . VAL A 1 188 ? 51.665 32.206 -91.775 1.00 38.59 188 VAL A C 1
ATOM 1572 O O . VAL A 1 188 ? 52.036 33.379 -91.694 1.00 38.59 188 VAL A O 1
ATOM 1575 N N . PRO A 1 189 ? 50.402 31.906 -92.119 1.00 38.25 189 PRO A N 1
ATOM 1576 C CA . PRO A 1 189 ? 49.362 32.914 -92.053 1.00 38.25 189 PRO A CA 1
ATOM 1577 C C . PRO A 1 189 ? 49.099 33.195 -90.572 1.00 38.25 189 PRO A C 1
ATOM 1579 O O . PRO A 1 189 ? 48.255 32.570 -89.934 1.00 38.25 189 PRO A O 1
ATOM 1582 N N . THR A 1 190 ? 49.848 34.131 -89.995 1.00 38.34 190 THR A N 1
ATOM 1583 C CA . THR A 1 190 ? 49.336 34.937 -88.889 1.00 38.34 190 THR A CA 1
ATOM 1584 C C . THR A 1 190 ? 48.269 35.835 -89.498 1.00 38.34 190 THR A C 1
ATOM 1586 O O . THR A 1 190 ? 48.567 36.924 -89.981 1.00 38.34 190 THR A O 1
ATOM 1589 N N . SER A 1 191 ? 47.040 35.329 -89.580 1.00 35.91 191 SER A N 1
ATOM 1590 C CA . SER A 1 191 ? 45.878 36.136 -89.935 1.00 35.91 191 SER A CA 1
ATOM 1591 C C . SER A 1 191 ? 45.324 36.748 -88.654 1.00 35.91 191 SER A C 1
ATOM 1593 O O . SER A 1 191 ? 44.289 36.316 -88.154 1.00 35.91 191 SER A O 1
ATOM 1595 N N . ASP A 1 192 ? 46.041 37.738 -88.127 1.00 37.69 192 ASP A N 1
ATOM 1596 C CA . ASP A 1 192 ? 45.382 38.829 -87.422 1.00 37.69 192 ASP A CA 1
ATOM 1597 C C . ASP A 1 192 ? 44.918 39.840 -88.483 1.00 37.69 192 ASP A C 1
ATOM 1599 O O . ASP A 1 192 ? 45.667 40.196 -89.389 1.00 37.69 192 ASP A O 1
ATOM 1603 N N . GLU A 1 193 ? 43.657 40.248 -88.341 1.00 41.69 193 GLU A N 1
ATOM 1604 C CA . GLU A 1 193 ? 42.947 41.326 -89.043 1.00 41.69 193 GLU A CA 1
ATOM 1605 C C . GLU A 1 193 ? 42.552 41.138 -90.518 1.00 41.69 193 GLU A C 1
ATOM 1607 O O . GLU A 1 193 ? 43.358 41.170 -91.442 1.00 41.69 193 GLU A O 1
ATOM 1612 N N . GLY A 1 194 ? 41.231 41.136 -90.748 1.00 32.12 194 GLY A N 1
ATOM 1613 C CA . GLY A 1 194 ? 40.697 41.727 -91.972 1.00 32.12 194 GLY A CA 1
ATOM 1614 C C . GLY A 1 194 ? 39.324 41.246 -92.421 1.00 32.12 194 GLY A C 1
ATOM 1615 O O . GLY A 1 194 ? 39.215 40.274 -93.154 1.00 32.12 194 GLY A O 1
ATOM 1616 N N . GLY A 1 195 ? 38.304 42.053 -92.128 1.00 31.23 195 GLY A N 1
ATOM 1617 C CA . GLY A 1 195 ? 37.438 42.527 -93.208 1.00 31.23 195 GLY A CA 1
ATOM 1618 C C . GLY A 1 195 ? 36.206 41.692 -93.542 1.00 31.23 195 GLY A C 1
ATOM 1619 O O . GLY A 1 195 ? 36.253 40.693 -94.250 1.00 31.23 195 GLY A O 1
ATOM 1620 N N . ALA A 1 196 ? 35.061 42.234 -93.134 1.00 46.84 196 ALA A N 1
ATOM 1621 C CA . ALA A 1 196 ? 33.779 42.010 -93.779 1.00 46.84 196 ALA A CA 1
ATOM 1622 C C . ALA A 1 196 ? 33.881 42.182 -95.310 1.00 46.84 196 ALA A C 1
ATOM 1624 O O . ALA A 1 196 ? 34.352 43.210 -95.796 1.00 46.84 196 ALA A O 1
ATOM 1625 N N . GLY A 1 197 ? 33.388 41.201 -96.063 1.00 34.69 197 GLY A N 1
ATOM 1626 C CA . GLY A 1 197 ? 33.316 41.254 -97.521 1.00 34.69 197 GLY A CA 1
ATOM 1627 C C . GLY A 1 197 ? 32.450 40.121 -98.062 1.00 34.69 197 GLY A C 1
ATOM 1628 O O . GLY A 1 197 ? 32.715 38.950 -97.825 1.00 34.69 197 GLY A O 1
ATOM 1629 N N . GLN A 1 198 ? 31.365 40.493 -98.728 1.00 39.91 198 GLN A N 1
ATOM 1630 C CA . GLN A 1 198 ? 30.240 39.658 -99.139 1.00 39.91 198 GLN A CA 1
ATOM 1631 C C . GLN A 1 198 ? 30.529 38.826 -100.410 1.00 39.91 198 GLN A C 1
ATOM 1633 O O . GLN A 1 198 ? 30.888 39.426 -101.412 1.00 39.91 198 GLN A O 1
ATOM 1638 N N . ASN A 1 199 ? 30.206 37.515 -100.359 1.00 41.66 199 ASN A N 1
ATOM 1639 C CA . ASN A 1 199 ? 29.586 36.634 -101.393 1.00 41.66 199 ASN A CA 1
ATOM 1640 C C . ASN A 1 199 ? 30.279 36.463 -102.784 1.00 41.66 199 ASN A C 1
ATOM 1642 O O . ASN A 1 199 ? 31.042 37.338 -103.165 1.00 41.66 199 ASN A O 1
ATOM 1646 N N . PRO A 1 200 ? 30.016 35.401 -103.606 1.00 52.19 200 PRO A N 1
ATOM 1647 C CA . PRO A 1 200 ? 28.865 34.480 -103.603 1.00 52.19 200 PRO A CA 1
ATOM 1648 C C . PRO A 1 200 ? 29.144 32.969 -103.854 1.00 52.19 200 PRO A C 1
ATOM 1650 O O . PRO A 1 200 ? 30.004 32.573 -104.630 1.00 52.19 200 PRO A O 1
ATOM 1653 N N . GLY A 1 201 ? 28.285 32.133 -103.260 1.00 50.25 201 GLY A N 1
ATOM 1654 C CA . GLY A 1 201 ? 27.650 30.963 -103.884 1.00 50.25 201 GLY A CA 1
ATOM 1655 C C . GLY A 1 201 ? 28.509 29.880 -104.543 1.00 50.25 201 GLY A C 1
ATOM 1656 O O . GLY A 1 201 ? 28.763 29.951 -105.736 1.00 50.25 201 GLY A O 1
ATOM 1657 N N . LEU A 1 202 ? 28.722 28.771 -103.830 1.00 52.06 202 LEU A N 1
ATOM 1658 C CA . LEU A 1 202 ? 28.593 27.432 -104.410 1.00 52.06 202 LEU A CA 1
ATOM 1659 C C . LEU A 1 202 ? 28.021 26.483 -103.353 1.00 52.06 202 LEU A C 1
ATOM 1661 O O . LEU A 1 202 ? 28.569 26.274 -102.274 1.00 52.06 202 LEU A O 1
ATOM 1665 N N . VAL A 1 203 ? 26.836 25.992 -103.683 1.00 51.94 203 VAL A N 1
ATOM 1666 C CA . VAL A 1 203 ? 25.952 25.150 -102.890 1.00 51.94 203 VAL A CA 1
ATOM 1667 C C . VAL A 1 203 ? 26.423 23.701 -102.984 1.00 51.94 203 VAL A C 1
ATOM 1669 O O . VAL A 1 203 ? 26.459 23.140 -104.075 1.00 51.94 203 VAL A O 1
ATOM 1672 N N . TYR A 1 204 ? 26.675 23.063 -101.843 1.00 42.88 204 TYR A N 1
ATOM 1673 C CA . TYR A 1 204 ? 26.380 21.640 -101.682 1.00 42.88 204 TYR A CA 1
ATOM 1674 C C . TYR A 1 204 ? 25.859 21.409 -100.263 1.00 42.88 204 TYR A C 1
ATOM 1676 O O . TYR A 1 204 ? 26.574 21.589 -99.279 1.00 42.88 204 TYR A O 1
ATOM 1684 N N . GLY A 1 205 ? 24.562 21.121 -100.165 1.00 42.41 205 GLY A N 1
ATOM 1685 C CA . GLY A 1 205 ? 23.859 20.946 -98.900 1.00 42.41 205 GLY A CA 1
ATOM 1686 C C . GLY A 1 205 ? 24.152 19.600 -98.237 1.00 42.41 205 GLY A C 1
ATOM 1687 O O . GLY A 1 205 ? 24.360 18.594 -98.911 1.00 42.41 205 GLY A O 1
ATOM 1688 N N . ASN A 1 206 ? 24.090 19.585 -96.905 1.00 38.66 206 ASN A N 1
ATOM 1689 C CA . ASN A 1 206 ? 23.838 18.379 -96.120 1.00 38.66 206 ASN A CA 1
ATOM 1690 C C . ASN A 1 206 ? 22.370 18.413 -95.630 1.00 38.66 206 ASN A C 1
ATOM 1692 O O . ASN A 1 206 ? 21.990 19.384 -94.969 1.00 38.66 206 ASN A O 1
ATOM 1696 N N . PRO A 1 207 ? 21.531 17.415 -95.962 1.00 53.50 207 PRO A N 1
ATOM 1697 C CA . PRO A 1 207 ? 20.083 17.487 -95.808 1.00 53.50 207 PRO A CA 1
ATOM 1698 C C . PRO A 1 207 ? 19.574 16.806 -94.528 1.00 53.50 207 PRO A C 1
ATOM 1700 O O . PRO A 1 207 ? 18.830 15.851 -94.642 1.00 53.50 207 PRO A O 1
ATOM 1703 N N . TYR A 1 208 ? 19.910 17.280 -93.323 1.00 48.09 208 TYR A N 1
ATOM 1704 C CA . TYR A 1 208 ? 19.157 16.938 -92.094 1.00 48.09 208 TYR A CA 1
ATOM 1705 C C . TYR A 1 208 ? 19.284 18.041 -91.031 1.00 48.09 208 TYR A C 1
ATOM 1707 O O . TYR A 1 208 ? 19.796 17.823 -89.939 1.00 48.09 208 TYR A O 1
ATOM 1715 N N . SER A 1 209 ? 18.776 19.233 -91.345 1.00 51.72 209 SER A N 1
ATOM 1716 C CA . SER A 1 209 ? 18.380 20.220 -90.331 1.00 51.72 209 SER A CA 1
ATOM 1717 C C . SER A 1 209 ? 16.912 20.565 -90.558 1.00 51.72 209 SER A C 1
ATOM 1719 O O . SER A 1 209 ? 16.573 21.582 -91.158 1.00 51.72 209 SER A O 1
ATOM 1721 N N . GLY A 1 210 ? 16.040 19.640 -90.153 1.00 42.75 210 GLY A N 1
ATOM 1722 C CA . GLY A 1 210 ? 14.593 19.824 -90.126 1.00 42.75 210 GLY A CA 1
ATOM 1723 C C . GLY A 1 210 ? 14.176 20.561 -88.855 1.00 42.75 210 GLY A C 1
ATOM 1724 O O . GLY A 1 210 ? 14.347 20.055 -87.752 1.00 42.75 210 GLY A O 1
ATOM 1725 N N . ILE A 1 211 ? 13.663 21.768 -89.055 1.00 43.69 211 ILE A N 1
ATOM 1726 C CA . ILE A 1 211 ? 13.117 22.722 -88.083 1.00 43.69 211 ILE A CA 1
ATOM 1727 C C . ILE A 1 211 ? 11.770 22.224 -87.536 1.00 43.69 211 ILE A C 1
ATOM 1729 O O . ILE A 1 211 ? 10.968 21.726 -88.322 1.00 43.69 211 ILE A O 1
ATOM 1733 N N . GLN A 1 212 ? 11.453 22.497 -86.261 1.00 36.06 212 GLN A N 1
ATOM 1734 C CA . GLN A 1 212 ? 10.131 23.056 -85.935 1.00 36.06 212 GLN A CA 1
ATOM 1735 C C . GLN A 1 212 ? 10.098 23.806 -84.595 1.00 36.06 212 GLN A C 1
ATOM 1737 O O . GLN A 1 212 ? 9.945 23.224 -83.525 1.00 36.06 212 GLN A O 1
ATOM 1742 N N . GLU A 1 213 ? 10.189 25.133 -84.687 1.00 41.88 213 GLU A N 1
ATOM 1743 C CA . GLU A 1 213 ? 9.547 26.054 -83.749 1.00 41.88 213 GLU A CA 1
ATOM 1744 C C . GLU A 1 213 ? 8.109 26.322 -84.227 1.00 41.88 213 GLU A C 1
ATOM 1746 O O . GLU A 1 213 ? 7.883 26.605 -85.406 1.00 41.88 213 GLU A O 1
ATOM 1751 N N . SER A 1 214 ? 7.129 26.259 -83.325 1.00 32.88 214 SER A N 1
ATOM 1752 C CA . SER A 1 214 ? 5.914 27.100 -83.331 1.00 32.88 214 SER A CA 1
ATOM 1753 C C . SER A 1 214 ? 5.297 27.034 -81.924 1.00 32.88 214 SER A C 1
ATOM 1755 O O . SER A 1 214 ? 5.036 25.952 -81.416 1.00 32.88 214 SER A O 1
ATOM 1757 N N . SER A 1 215 ? 5.294 28.129 -81.161 1.00 35.00 215 SER A N 1
ATOM 1758 C CA . SER A 1 215 ? 4.205 29.121 -81.063 1.00 35.00 215 SER A CA 1
ATOM 1759 C C . SER A 1 215 ? 3.073 28.724 -80.087 1.00 35.00 215 SER A C 1
ATOM 1761 O O . SER A 1 215 ? 2.280 27.828 -80.343 1.00 35.00 215 SER A O 1
ATOM 1763 N N . SER A 1 216 ? 3.041 29.454 -78.967 1.00 40.03 216 SER A N 1
ATOM 1764 C CA . SER A 1 216 ? 2.079 29.569 -77.840 1.00 40.03 216 SER A CA 1
ATOM 1765 C C . SER A 1 216 ? 0.653 30.012 -78.276 1.00 40.03 216 SER A C 1
ATOM 1767 O O . SER A 1 216 ? 0.485 30.239 -79.473 1.00 40.03 216 SER A O 1
ATOM 1769 N N . PRO A 1 217 ? -0.352 30.348 -77.411 1.00 50.06 217 PRO A N 1
ATOM 1770 C CA . PRO A 1 217 ? -0.673 30.089 -75.982 1.00 50.06 217 PRO A CA 1
ATOM 1771 C C . PRO A 1 217 ? -2.189 29.723 -75.735 1.00 50.06 217 PRO A C 1
ATOM 1773 O O . PRO A 1 217 ? -2.959 29.602 -76.683 1.00 50.06 217 PRO A O 1
ATOM 1776 N N . SER A 1 218 ? -2.640 29.714 -74.458 1.00 31.28 218 SER A N 1
ATOM 1777 C CA . SER A 1 218 ? -4.029 29.921 -73.914 1.00 31.28 218 SER A CA 1
ATOM 1778 C C . SER A 1 218 ? -4.750 28.665 -73.359 1.00 31.28 218 SER A C 1
ATOM 1780 O O . SER A 1 218 ? -4.889 27.683 -74.068 1.00 31.28 218 SER A O 1
ATOM 1782 N N . GLN A 1 219 ? -5.071 28.535 -72.059 1.00 32.88 219 GLN A N 1
ATOM 1783 C CA . GLN A 1 219 ? -6.104 29.177 -71.201 1.00 32.88 219 GLN A CA 1
ATOM 1784 C C . GLN A 1 219 ? -7.408 28.335 -71.084 1.00 32.88 219 GLN A C 1
ATOM 1786 O O . GLN A 1 219 ? -7.952 27.911 -72.094 1.00 32.88 219 GLN A O 1
ATOM 1791 N N . LEU A 1 220 ? -7.915 28.203 -69.839 1.00 32.25 220 LEU A N 1
ATOM 1792 C CA . LEU A 1 220 ? -9.283 27.823 -69.386 1.00 32.25 220 LEU A CA 1
ATOM 1793 C C . LEU A 1 220 ? -9.603 26.362 -68.950 1.00 32.25 220 LEU A C 1
ATOM 1795 O O . LEU A 1 220 ? -10.026 25.516 -69.721 1.00 32.25 220 LEU A O 1
ATOM 1799 N N . SER A 1 221 ? -9.495 26.137 -67.630 1.00 39.06 221 SER A N 1
ATOM 1800 C CA . SER A 1 221 ? -10.592 25.889 -66.660 1.00 39.06 221 SER A CA 1
ATOM 1801 C C . SER A 1 221 ? -11.680 24.795 -66.857 1.00 39.06 221 SER A C 1
ATOM 1803 O O . SER A 1 221 ? -12.484 24.865 -67.778 1.00 39.06 221 SER A O 1
ATOM 1805 N N . ILE A 1 222 ? -11.849 24.002 -65.773 1.00 40.22 222 ILE A N 1
ATOM 1806 C CA . ILE A 1 222 ? -13.098 23.442 -65.174 1.00 40.22 222 ILE A CA 1
ATOM 1807 C C . ILE A 1 222 ? -13.710 22.152 -65.780 1.00 40.22 222 ILE A C 1
ATOM 1809 O O . ILE A 1 222 ? -14.348 22.211 -66.822 1.00 40.22 222 ILE A O 1
ATOM 1813 N N . LYS A 1 223 ? -13.697 21.030 -65.020 1.00 34.97 223 LYS A N 1
ATOM 1814 C CA . LYS A 1 223 ? -14.863 20.415 -64.308 1.00 34.97 223 LYS A CA 1
ATOM 1815 C C . LYS A 1 223 ? -14.540 19.026 -63.712 1.00 34.97 223 LYS A C 1
ATOM 1817 O O . LYS A 1 223 ? -13.887 18.206 -64.343 1.00 34.97 223 LYS A O 1
ATOM 1822 N N . LYS A 1 224 ? -15.072 18.754 -62.511 1.00 41.22 224 LYS A N 1
ATOM 1823 C CA . LYS A 1 224 ? -15.254 17.406 -61.930 1.00 41.22 224 LYS A CA 1
ATOM 1824 C C . LYS A 1 224 ? -16.332 16.630 -62.705 1.00 41.22 224 LYS A C 1
ATOM 1826 O O . LYS A 1 224 ? -17.303 17.250 -63.136 1.00 41.22 224 LYS A O 1
ATOM 1831 N N . CYS A 1 225 ? -16.240 15.297 -62.731 1.00 32.03 225 CYS A N 1
ATOM 1832 C CA . CYS A 1 225 ? -17.395 14.410 -62.914 1.00 32.03 225 CYS A CA 1
ATOM 1833 C C . CYS A 1 225 ? -17.469 13.389 -61.756 1.00 32.03 225 CYS A C 1
ATOM 1835 O O . CYS A 1 225 ? -16.459 12.747 -61.462 1.00 32.03 225 CYS A O 1
ATOM 1837 N N . PRO A 1 226 ? -18.622 13.268 -61.072 1.00 48.06 226 PRO A N 1
ATOM 1838 C CA . PRO A 1 226 ? -18.919 12.222 -60.101 1.00 48.06 226 PRO A CA 1
ATOM 1839 C C . PRO A 1 226 ? -19.582 11.011 -60.791 1.00 48.06 226 PRO A C 1
ATOM 1841 O O . PRO A 1 226 ? -20.298 11.186 -61.770 1.00 48.06 226 PRO A O 1
ATOM 1844 N N . ILE A 1 227 ? -19.432 9.820 -60.195 1.00 43.38 227 ILE A N 1
ATOM 1845 C CA . ILE A 1 227 ? -20.010 8.510 -60.587 1.00 43.38 227 ILE A CA 1
ATOM 1846 C C . ILE A 1 227 ? -19.124 7.677 -61.535 1.00 43.38 227 ILE A C 1
ATOM 1848 O O . ILE A 1 227 ? -19.413 7.551 -62.717 1.00 43.38 227 ILE A O 1
ATOM 1852 N N . CYS A 1 228 ? -18.119 7.007 -60.961 1.00 37.56 228 CYS A N 1
ATOM 1853 C CA . CYS A 1 228 ? -17.674 5.675 -61.389 1.00 37.56 228 CYS A CA 1
ATOM 1854 C C . CYS A 1 228 ? -17.372 4.860 -60.116 1.00 37.56 228 CYS A C 1
ATOM 1856 O O . CYS A 1 228 ? -16.542 5.266 -59.304 1.00 37.56 228 CYS A O 1
ATOM 1858 N N . LYS A 1 229 ? -18.094 3.756 -59.912 1.00 40.59 229 LYS A N 1
ATOM 1859 C CA . LYS A 1 229 ? -17.860 2.725 -58.888 1.00 40.59 229 LYS A CA 1
ATOM 1860 C C . LYS A 1 229 ? -17.418 1.442 -59.601 1.00 40.59 229 LYS A C 1
ATOM 1862 O O . LYS A 1 229 ? -17.856 1.229 -60.729 1.00 40.59 229 LYS A O 1
ATOM 1867 N N . ALA A 1 230 ? -16.690 0.617 -58.843 1.00 35.66 230 ALA A N 1
ATOM 1868 C CA . ALA A 1 230 ? -16.273 -0.769 -59.091 1.00 35.66 230 ALA A CA 1
ATOM 1869 C C . ALA A 1 230 ? -15.103 -0.942 -60.065 1.00 35.66 230 ALA A C 1
ATOM 1871 O O . ALA A 1 230 ? -15.078 -0.307 -61.113 1.00 35.66 230 ALA A O 1
ATOM 1872 N N . ASP A 1 231 ? -14.099 -1.782 -59.845 1.00 34.41 231 ASP A N 1
ATOM 1873 C CA . ASP A 1 231 ? -13.523 -2.567 -58.733 1.00 34.41 231 ASP A CA 1
ATOM 1874 C C . ASP A 1 231 ? -12.067 -2.784 -59.243 1.00 34.41 231 ASP A C 1
ATOM 1876 O O . ASP A 1 231 ? -11.829 -2.752 -60.451 1.00 34.41 231 ASP A O 1
ATOM 1880 N N . ASP A 1 232 ? -10.995 -2.849 -58.461 1.00 33.78 232 ASP A N 1
ATOM 1881 C CA . ASP A 1 232 ? -10.563 -4.042 -57.735 1.00 33.78 232 ASP A CA 1
ATOM 1882 C C . ASP A 1 232 ? -9.107 -3.752 -57.292 1.00 33.78 232 ASP A C 1
ATOM 1884 O O . ASP A 1 232 ? -8.296 -3.349 -58.126 1.00 33.78 232 ASP A O 1
ATOM 1888 N N . ILE A 1 233 ? -8.816 -3.851 -55.994 1.00 33.97 233 ILE A N 1
ATOM 1889 C CA . ILE A 1 233 ? -7.548 -4.241 -55.335 1.00 33.97 233 ILE A CA 1
ATOM 1890 C C . ILE A 1 233 ? -7.908 -4.232 -53.844 1.00 33.97 233 ILE A C 1
ATOM 1892 O O . ILE A 1 233 ? -7.995 -3.196 -53.184 1.00 33.97 233 ILE A O 1
ATOM 1896 N N . CYS A 1 234 ? -8.245 -5.423 -53.365 1.00 31.34 234 CYS A N 1
ATOM 1897 C CA . CYS A 1 234 ? -8.625 -5.719 -51.997 1.00 31.34 234 CYS A CA 1
ATOM 1898 C C . CYS A 1 234 ? -7.387 -5.653 -51.082 1.00 31.34 234 CYS A C 1
ATO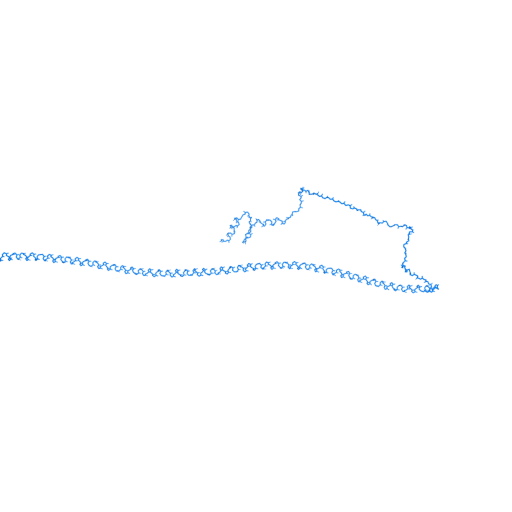M 1900 O O . CYS A 1 234 ? -6.442 -6.426 -51.244 1.00 31.34 234 CYS A O 1
ATOM 1902 N N . ASP A 1 235 ? -7.400 -4.728 -50.121 1.00 32.16 235 ASP A N 1
ATOM 1903 C CA . ASP A 1 235 ? -6.437 -4.646 -49.020 1.00 32.16 235 ASP A CA 1
ATOM 1904 C C . ASP A 1 235 ? -6.767 -5.723 -47.970 1.00 32.16 235 ASP A C 1
ATOM 1906 O O . ASP A 1 235 ? -7.555 -5.508 -47.046 1.00 32.16 235 ASP A O 1
ATOM 1910 N N . HIS A 1 236 ? -6.137 -6.895 -48.078 1.00 39.03 236 HIS A N 1
ATOM 1911 C CA . HIS A 1 236 ? -6.273 -7.991 -47.103 1.00 39.03 236 HIS A CA 1
ATOM 1912 C C . HIS A 1 236 ? -5.678 -7.696 -45.712 1.00 39.03 236 HIS A C 1
ATOM 1914 O O . HIS A 1 236 ? -5.723 -8.542 -44.822 1.00 39.03 236 HIS A O 1
ATOM 1920 N N . THR A 1 237 ? -5.150 -6.496 -45.481 1.00 44.28 237 THR A N 1
ATOM 1921 C CA . THR A 1 237 ? -4.542 -6.104 -44.202 1.00 44.28 237 THR A CA 1
ATOM 1922 C C . THR A 1 237 ? -5.489 -5.340 -43.275 1.00 44.28 237 THR A C 1
ATOM 1924 O O . THR A 1 237 ? -5.221 -5.259 -42.077 1.00 44.28 237 THR A O 1
ATOM 1927 N N . LEU A 1 238 ? -6.615 -4.812 -43.778 1.00 42.34 238 LEU A N 1
ATOM 1928 C CA . LEU A 1 238 ? -7.522 -3.989 -42.964 1.00 42.34 238 LEU A CA 1
ATOM 1929 C C . LEU A 1 238 ? -8.549 -4.814 -42.163 1.00 42.34 238 LEU A C 1
ATOM 1931 O O . LEU A 1 238 ? -8.912 -4.429 -41.051 1.00 42.34 238 LEU A O 1
ATOM 1935 N N . GLU A 1 239 ? -8.980 -5.975 -42.673 1.00 44.69 239 GLU A N 1
ATOM 1936 C CA . GLU A 1 239 ? -9.942 -6.847 -41.972 1.00 44.69 239 GLU A CA 1
ATOM 1937 C C . GLU A 1 239 ? -9.339 -7.506 -40.723 1.00 44.69 239 GLU A C 1
ATOM 1939 O O . GLU A 1 239 ? -10.020 -7.657 -39.706 1.00 44.69 239 GLU A O 1
ATOM 1944 N N . GLN A 1 240 ? -8.040 -7.818 -40.736 1.00 46.47 240 GLN A N 1
ATOM 1945 C CA . GLN A 1 240 ? -7.387 -8.467 -39.596 1.00 46.47 240 GLN A CA 1
ATOM 1946 C C . GLN A 1 240 ? -7.176 -7.503 -38.415 1.00 46.47 240 GLN A C 1
ATOM 1948 O O . GLN A 1 240 ? -7.211 -7.920 -37.257 1.00 46.47 240 GLN A O 1
ATOM 1953 N N . GLN A 1 241 ? -7.039 -6.202 -38.692 1.00 48.09 241 GLN A N 1
ATOM 1954 C CA . GLN A 1 241 ? -6.875 -5.170 -37.665 1.00 48.09 241 GLN A CA 1
ATOM 1955 C C . GLN A 1 241 ? -8.222 -4.657 -37.123 1.00 48.09 241 GLN A C 1
ATOM 1957 O O . GLN A 1 241 ? -8.305 -4.276 -35.955 1.00 48.09 241 GLN A O 1
ATOM 1962 N N . GLN A 1 242 ? -9.301 -4.722 -37.917 1.00 46.78 242 GLN A N 1
ATOM 1963 C CA . GLN A 1 242 ? -10.663 -4.447 -37.439 1.00 46.78 242 GLN A CA 1
ATOM 1964 C C . GLN A 1 242 ? -11.268 -5.600 -36.623 1.00 46.78 242 GLN A C 1
ATOM 1966 O O . GLN A 1 242 ? -12.001 -5.331 -35.671 1.00 46.78 242 GLN A O 1
ATOM 1971 N N . MET A 1 243 ? -10.925 -6.864 -36.904 1.00 49.41 243 MET A N 1
ATOM 1972 C CA . MET A 1 243 ? -11.356 -7.993 -36.062 1.00 49.41 243 MET A CA 1
ATOM 1973 C C . MET A 1 243 ? -10.726 -7.971 -34.663 1.00 49.41 243 MET A C 1
ATOM 1975 O O . MET A 1 243 ? -11.369 -8.364 -33.691 1.00 49.41 243 MET A O 1
ATOM 1979 N N . GLN A 1 244 ? -9.502 -7.453 -34.525 1.00 52.03 244 GLN A N 1
ATOM 1980 C CA . GLN A 1 244 ? -8.821 -7.369 -33.229 1.00 52.03 244 GLN A CA 1
ATOM 1981 C C . GLN A 1 244 ? -9.425 -6.299 -32.299 1.00 52.03 244 GLN A C 1
ATOM 1983 O O . GLN A 1 244 ? -9.256 -6.375 -31.085 1.00 52.03 244 GLN A O 1
ATOM 1988 N N . ALA A 1 245 ? -10.181 -5.342 -32.849 1.00 55.38 245 ALA A N 1
ATOM 1989 C CA . ALA A 1 245 ? -10.897 -4.315 -32.090 1.00 55.38 245 ALA A CA 1
ATOM 1990 C C . ALA A 1 245 ? -12.283 -4.768 -31.580 1.00 55.38 245 ALA A C 1
ATOM 1992 O O . ALA A 1 245 ? -12.937 -4.026 -30.848 1.00 55.38 245 ALA A O 1
ATOM 1993 N N . LEU A 1 246 ? -12.738 -5.970 -31.955 1.00 64.44 246 LEU A N 1
ATOM 1994 C CA . LEU A 1 246 ? -14.083 -6.487 -31.671 1.00 64.44 246 LEU A CA 1
ATOM 1995 C C . LEU A 1 246 ? -14.085 -7.752 -30.802 1.00 64.44 246 LEU A C 1
ATOM 1997 O O . LEU A 1 246 ? -15.140 -8.361 -30.643 1.00 64.44 246 LEU A O 1
ATOM 2001 N N . CYS A 1 247 ? -12.948 -8.140 -30.218 1.00 76.06 247 CYS A N 1
ATOM 2002 C CA . CYS A 1 247 ? -12.835 -9.331 -29.375 1.00 76.06 247 CYS A CA 1
ATOM 2003 C C . CYS A 1 247 ? -12.168 -9.013 -28.026 1.00 76.06 247 CYS A C 1
ATOM 2005 O O . CYS A 1 247 ? -11.171 -8.296 -27.960 1.00 76.06 247 CYS A O 1
ATOM 2007 N N . LEU A 1 248 ? -12.724 -9.562 -26.947 1.00 81.88 248 LEU A N 1
ATOM 2008 C CA . LEU A 1 248 ? -12.206 -9.513 -25.585 1.00 81.88 248 LEU A CA 1
ATOM 2009 C C . LEU A 1 248 ? -11.411 -10.792 -25.310 1.00 81.88 248 LEU A C 1
ATOM 2011 O O . LEU A 1 248 ? -11.944 -11.895 -25.412 1.00 81.88 248 LEU A O 1
ATOM 2015 N N . ASN A 1 249 ? -10.139 -10.650 -24.948 1.00 85.75 249 ASN A N 1
ATOM 2016 C CA . ASN A 1 249 ? -9.256 -11.782 -24.667 1.00 85.75 249 ASN A CA 1
ATOM 2017 C C . ASN A 1 249 ? -9.098 -11.963 -23.158 1.00 85.75 249 ASN A C 1
ATOM 2019 O O . ASN A 1 249 ? -8.800 -11.004 -22.444 1.00 85.75 249 ASN A O 1
ATOM 2023 N N . CYS A 1 250 ? -9.299 -13.185 -22.664 1.00 83.31 250 CYS A N 1
ATOM 2024 C CA . CYS A 1 250 ? -9.081 -13.508 -21.259 1.00 83.31 250 CYS A CA 1
ATOM 2025 C C . CYS A 1 250 ? -7.573 -13.543 -20.963 1.00 83.31 250 CYS A C 1
ATOM 2027 O O . CYS A 1 250 ? -6.882 -14.382 -21.536 1.00 83.31 250 CYS A O 1
ATOM 2029 N 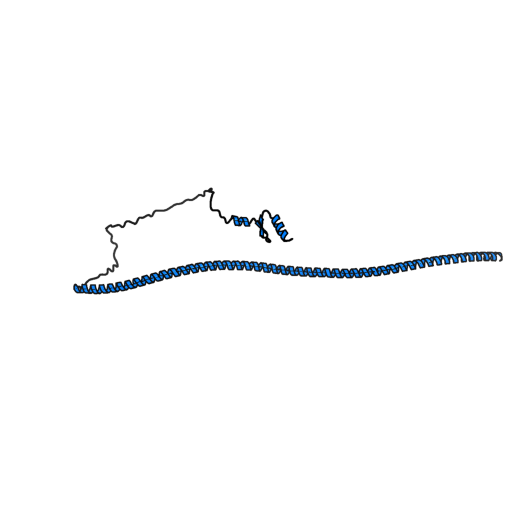N . PRO A 1 251 ? -7.060 -12.724 -20.028 1.00 79.31 251 PRO A N 1
ATOM 2030 C CA . PRO A 1 251 ? -5.624 -12.643 -19.746 1.00 79.31 251 PRO A CA 1
ATOM 2031 C C . PRO A 1 251 ? -5.066 -13.853 -18.977 1.00 79.31 251 PRO A C 1
ATOM 2033 O O . PRO A 1 251 ? -3.875 -13.887 -18.687 1.00 79.31 251 PRO A O 1
ATOM 2036 N N . ILE A 1 252 ? -5.918 -14.811 -18.594 1.00 81.75 252 ILE A N 1
ATOM 2037 C CA . ILE A 1 252 ? -5.544 -15.951 -17.741 1.00 81.75 252 ILE A CA 1
ATOM 2038 C C . ILE A 1 252 ? -5.469 -17.256 -18.543 1.00 81.75 252 ILE A C 1
ATOM 2040 O O . ILE A 1 252 ? -4.652 -18.118 -18.240 1.00 81.75 252 ILE A O 1
ATOM 2044 N N . CYS A 1 253 ? -6.307 -17.421 -19.571 1.00 88.50 253 CYS A N 1
ATOM 2045 C CA . CYS A 1 253 ? -6.358 -18.661 -20.355 1.00 88.50 253 CYS A CA 1
ATOM 2046 C C . CYS A 1 253 ? -6.469 -18.446 -21.870 1.00 88.50 253 CYS A C 1
ATOM 2048 O O . CYS A 1 253 ? -6.832 -19.377 -22.587 1.00 88.50 253 CYS A O 1
ATOM 2050 N N . ASP A 1 254 ? -6.203 -17.222 -22.339 1.00 79.75 254 ASP A N 1
ATOM 2051 C CA . ASP A 1 254 ? -6.161 -16.820 -23.753 1.00 79.75 254 ASP A CA 1
ATOM 2052 C C . ASP A 1 254 ? -7.424 -17.158 -24.567 1.00 79.75 254 ASP A C 1
ATOM 2054 O O . ASP A 1 254 ? -7.412 -17.197 -25.798 1.00 79.75 254 ASP A O 1
ATOM 2058 N N . LYS A 1 255 ? -8.557 -17.373 -23.886 1.00 84.75 255 LYS A N 1
ATOM 2059 C CA . LYS A 1 255 ? -9.860 -17.543 -24.534 1.00 84.75 255 LYS A CA 1
ATOM 2060 C C . LYS A 1 255 ? -10.347 -16.214 -25.099 1.00 84.75 255 LYS A C 1
ATOM 2062 O O . LYS A 1 255 ? -10.326 -15.193 -24.410 1.00 84.75 255 LYS A O 1
ATOM 2067 N N . ILE A 1 256 ? -10.810 -16.262 -26.343 1.00 83.56 256 ILE A N 1
ATOM 2068 C CA . ILE A 1 256 ? -11.266 -15.108 -27.116 1.00 83.56 256 ILE A CA 1
ATOM 2069 C C . ILE A 1 256 ? -12.794 -15.083 -27.103 1.00 83.56 256 ILE A C 1
ATOM 2071 O O . ILE A 1 256 ? -13.432 -16.082 -27.433 1.00 83.56 256 ILE A O 1
ATOM 2075 N N . PHE A 1 257 ? -13.366 -13.936 -26.750 1.00 83.94 257 PHE A N 1
ATOM 2076 C CA . PHE A 1 257 ? -14.805 -13.694 -26.713 1.00 83.94 257 PHE A CA 1
ATOM 2077 C C . PHE A 1 257 ? -15.168 -12.528 -27.640 1.00 83.94 257 PHE A C 1
ATOM 2079 O O . PHE A 1 257 ? -14.400 -11.572 -27.729 1.00 83.94 257 PHE A O 1
ATOM 2086 N N . PRO A 1 258 ? -16.324 -12.540 -28.318 1.00 84.44 258 PRO A N 1
ATOM 2087 C CA . PRO A 1 258 ? -16.800 -11.379 -29.066 1.00 84.44 258 PRO A CA 1
ATOM 2088 C C . PRO A 1 258 ? -17.093 -10.189 -28.136 1.00 84.44 258 PRO A C 1
ATOM 2090 O O . PRO A 1 258 ? -17.615 -10.361 -27.036 1.00 84.44 258 PRO A O 1
ATOM 2093 N N . ALA A 1 259 ? -16.848 -8.956 -28.584 1.00 76.94 259 ALA A N 1
ATOM 2094 C CA . ALA A 1 259 ? -17.122 -7.735 -27.814 1.00 76.94 259 ALA A CA 1
ATOM 2095 C C . ALA A 1 259 ? -18.618 -7.522 -27.513 1.00 76.94 259 ALA A C 1
ATOM 2097 O O . ALA A 1 259 ? -18.966 -6.775 -26.600 1.00 76.94 259 ALA A O 1
ATOM 2098 N N . THR A 1 260 ? -19.508 -8.199 -28.244 1.00 76.88 260 THR A N 1
ATOM 2099 C CA . THR A 1 260 ? -20.953 -8.233 -27.973 1.00 76.88 260 THR A CA 1
ATOM 2100 C C . THR A 1 260 ? -21.311 -9.041 -26.723 1.00 76.88 260 THR A C 1
ATOM 2102 O O . THR A 1 260 ? -22.395 -8.863 -26.178 1.00 76.88 260 THR A O 1
ATOM 2105 N N . GLU A 1 261 ? -20.409 -9.898 -26.235 1.00 82.94 261 GLU A N 1
ATOM 2106 C CA . GLU A 1 261 ? -20.632 -10.840 -25.130 1.00 82.94 261 GLU A CA 1
ATOM 2107 C C . GLU A 1 261 ? -19.871 -10.435 -23.856 1.00 82.94 261 GLU A C 1
ATOM 2109 O O . GLU A 1 261 ? -19.286 -11.258 -23.150 1.00 82.94 261 GLU A O 1
ATOM 2114 N N . LYS A 1 262 ? -19.890 -9.136 -23.533 1.00 82.12 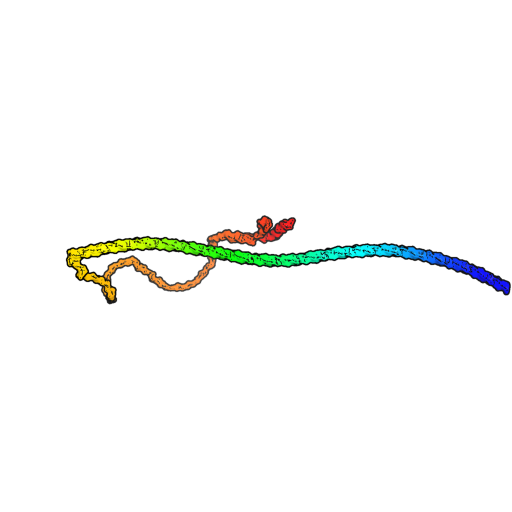262 LYS A N 1
ATOM 2115 C CA . LYS A 1 262 ? -19.141 -8.570 -22.400 1.00 82.12 262 LYS A CA 1
ATOM 2116 C C . LYS A 1 262 ? -19.452 -9.242 -21.053 1.00 82.12 262 LYS A C 1
ATOM 2118 O O . LYS A 1 262 ? -18.538 -9.475 -20.271 1.00 82.12 262 LYS A O 1
ATOM 2123 N N . GLN A 1 263 ? -20.716 -9.586 -20.799 1.00 82.38 263 GLN A N 1
ATOM 2124 C CA . GLN A 1 263 ? -21.125 -10.229 -19.544 1.00 82.38 263 GLN A CA 1
ATOM 2125 C C . GLN A 1 263 ? -20.506 -11.626 -19.383 1.00 82.38 263 GLN A C 1
ATOM 2127 O O . GLN A 1 263 ? -20.010 -11.963 -18.316 1.00 82.38 263 GLN A O 1
ATOM 2132 N N . ILE A 1 264 ? -20.476 -12.414 -20.461 1.00 84.00 264 ILE A N 1
ATOM 2133 C CA . ILE A 1 264 ? -19.912 -13.772 -20.460 1.00 84.00 264 ILE A CA 1
ATOM 2134 C C . ILE A 1 264 ? -18.399 -13.712 -20.226 1.00 84.00 264 ILE A C 1
ATOM 2136 O O . ILE A 1 264 ? -17.844 -14.542 -19.508 1.00 84.00 264 ILE A O 1
ATOM 2140 N N . PHE A 1 265 ? -17.734 -12.706 -20.797 1.00 89.50 265 PHE A N 1
ATOM 2141 C CA . PHE A 1 265 ? -16.323 -12.442 -20.543 1.00 89.50 265 PHE A CA 1
ATOM 2142 C C . PHE A 1 265 ? -16.048 -12.094 -19.069 1.00 89.50 265 PHE A C 1
ATOM 2144 O O . PHE A 1 265 ? -15.129 -12.659 -18.478 1.00 89.50 265 PHE A O 1
ATOM 2151 N N . GLU A 1 266 ? -16.836 -11.200 -18.464 1.00 85.25 266 GLU A N 1
ATOM 2152 C CA . GLU A 1 266 ? -16.674 -10.813 -17.054 1.00 85.25 266 GLU A CA 1
ATOM 2153 C C . GLU A 1 266 ? -16.915 -12.002 -16.106 1.00 85.25 266 GLU A C 1
ATOM 2155 O O . GLU A 1 266 ? -16.085 -12.259 -15.230 1.00 85.25 266 GLU A O 1
ATOM 2160 N N . ASP A 1 267 ? -17.966 -12.793 -16.342 1.00 87.31 267 ASP A N 1
ATOM 2161 C CA . ASP A 1 267 ? -18.257 -14.011 -15.574 1.00 87.31 267 ASP A CA 1
ATOM 2162 C C . ASP A 1 267 ? -17.123 -15.045 -15.716 1.00 87.31 267 ASP A C 1
ATOM 2164 O O . ASP A 1 267 ? -16.698 -15.669 -14.742 1.00 87.31 267 ASP A O 1
ATOM 2168 N N . HIS A 1 268 ? -16.569 -15.194 -16.923 1.00 89.06 268 HIS A N 1
ATOM 2169 C CA . HIS A 1 268 ? -15.442 -16.086 -17.182 1.00 89.06 268 HIS A CA 1
ATOM 2170 C C . HIS A 1 268 ? -14.162 -15.657 -16.449 1.00 89.06 268 HIS A C 1
ATOM 2172 O O . HIS A 1 268 ? -13.456 -16.506 -15.903 1.00 89.06 268 HIS A O 1
ATOM 2178 N N . VAL A 1 269 ? -13.852 -14.357 -16.418 1.00 86.06 269 VAL A N 1
ATOM 2179 C CA . VAL A 1 269 ? -12.711 -13.823 -15.654 1.00 86.06 269 VAL A CA 1
ATOM 2180 C C . VAL A 1 269 ? -12.922 -14.039 -14.152 1.00 86.06 269 VAL A C 1
ATOM 2182 O O . VAL A 1 269 ? -11.978 -14.404 -13.450 1.00 86.06 269 VAL A O 1
ATOM 2185 N N . PHE A 1 270 ? -14.158 -13.896 -13.666 1.00 88.06 270 PHE A N 1
ATOM 2186 C CA . PHE A 1 270 ? -14.500 -14.152 -12.269 1.00 88.06 270 PHE A CA 1
ATOM 2187 C C . PHE A 1 270 ? -14.302 -15.623 -11.867 1.00 88.06 270 PHE A C 1
ATOM 2189 O O . PHE A 1 270 ? -13.806 -15.884 -10.774 1.00 88.06 270 PHE A O 1
ATOM 2196 N N . CYS A 1 271 ? -14.576 -16.588 -12.754 1.00 88.69 271 CYS A N 1
ATOM 2197 C CA . CYS A 1 271 ? -14.327 -18.010 -12.483 1.00 88.69 271 CYS A CA 1
ATOM 2198 C C . CYS A 1 271 ? -12.859 -18.353 -12.187 1.00 88.69 271 CYS A C 1
ATOM 2200 O O . CYS A 1 271 ? -12.612 -19.354 -11.530 1.00 88.69 271 CYS A O 1
ATOM 2202 N N . HIS A 1 272 ? -11.888 -17.560 -12.650 1.00 86.56 272 HIS A N 1
ATOM 2203 C CA . HIS A 1 272 ? -10.473 -17.771 -12.303 1.00 86.56 272 HIS A CA 1
ATOM 2204 C C . HIS A 1 272 ? -10.104 -17.238 -10.913 1.00 86.56 272 HIS A C 1
ATOM 2206 O O . HIS A 1 272 ? -9.005 -17.493 -10.431 1.00 86.56 272 HIS A O 1
ATOM 2212 N N . SER A 1 273 ? -10.993 -16.459 -10.295 1.00 76.88 273 SER A N 1
ATOM 2213 C CA . SER A 1 273 ? -10.803 -15.880 -8.959 1.00 76.88 273 SER A CA 1
ATOM 2214 C C . SER A 1 273 ? -11.473 -16.699 -7.847 1.00 76.88 273 SER A C 1
ATOM 2216 O O . SER A 1 273 ? -11.363 -16.326 -6.678 1.00 76.88 273 SER A O 1
ATOM 2218 N N . LEU A 1 274 ? -12.179 -17.776 -8.210 1.00 73.69 274 LEU A N 1
ATOM 2219 C CA . LEU A 1 274 ? -12.814 -18.746 -7.314 1.00 73.69 274 LEU A CA 1
ATOM 2220 C C . LEU A 1 274 ? -11.953 -20.009 -7.206 1.00 73.69 274 LEU A C 1
ATOM 2222 O O . LEU A 1 274 ? -11.894 -20.564 -6.087 1.00 73.69 274 LEU A O 1
#